Protein AF-A0A816HP78-F1 (afdb_monomer)

InterPro domains:
  IPR002938 FAD-binding domain [PF01494] (13-189)
  IPR036188 FAD/NAD(P)-binding domain superfamily [G3DSA:3.50.50.60] (12-192)
  IPR036188 FAD/NAD(P)-binding domain superfamily [SSF51905] (2-192)
  IPR051704 Flavin-dependent aromatic-ring hydroxylase [PTHR46865] (1-193)

Foldseek 3Di:
DDPPKDFPAWDDDPQWIWTAIPVRDIDTHRFAEFAPAQVTPLCCRFVNDPALWAFPQKKKKKFKAADDPPDDQDWDWDDFPQAKIWIWHDPPPRIIMIMIMHGHPDDCLQVDDLVSVLVVCCVVCVPRDDCSVRVSVRSVVTPGM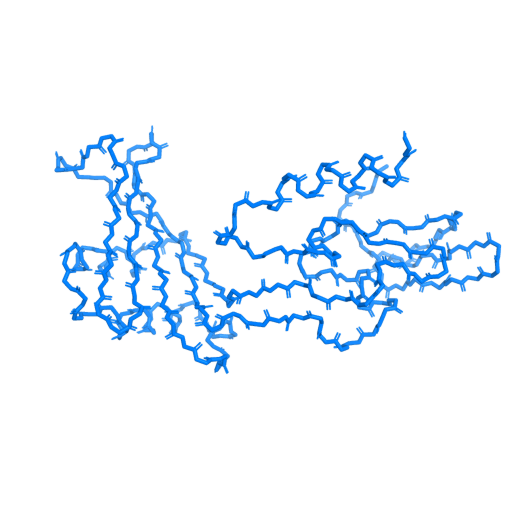DMDGWTWRDDPAQDDRRYGYAFNSHTRPTVVVVCRVVRRVVRVVVVVD

Sequence (193 aa):
YIFGDHPVSINDQKDQVQVTFASGKSHEFDLVIGADGIGSKTRRLIFGDKSPMNYLNVYIAYFTIPSTPSDNNWARWYNATKGRTILIRPDGQGTMRVSLSFRSPQCGYENLTEDKKKEVLQKVFHDAGFETPRILHELMNTNEFYFEAIGQVKMDHWSKGRVALVGDAAYCPAPITGMGTSLALIGAYILTG

Radius of gyration: 20.46 Å; Cα contacts (8 Å, |Δi|>4): 342; chains: 1; bounding box: 41×35×55 Å

pLDDT: mean 93.38, std 4.93, range [68.88, 98.5]

Secondary structure (DSSP, 8-state):
---S--EEEEEE-SS-EEEEETTS-EEEES-EEE---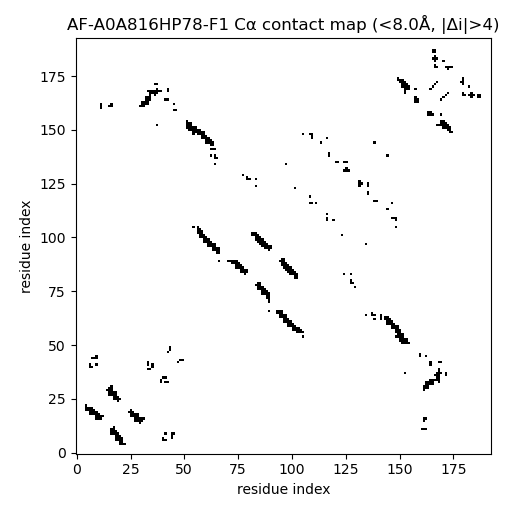TT-HHHHHHH-S---EEEEEEEEEEEEEE--TT--SS-EEEEETTTEEEEEEE-SSSEEEEEEEEE----SGGGS-HHHHHHHHHHHHTT--TTHHHHHHHHHH-S-EEEEEEEEE--S-SEETTEEE-THHHH---GGGS-HHHHHHHHHHHHH-

Organism: Adineta ricciae (NCBI:txid249248)

Mean predicted aligned error: 5.28 Å

Solvent-accessible surface area (backbone atoms only — not comparable to full-atom values): 11146 Å² total; per-residue (Å²): 139,79,82,98,64,48,79,76,42,61,48,80,49,99,82,37,30,43,35,32,30,71,84,70,52,70,49,77,32,75,60,48,77,32,70,63,29,78,80,26,60,58,51,35,63,73,73,41,85,72,75,44,64,47,69,67,44,32,38,39,34,41,35,56,38,80,57,55,93,89,63,58,93,57,70,46,79,44,81,33,80,86,57,28,38,42,36,43,28,59,70,87,75,73,34,27,42,38,37,45,34,36,55,45,77,93,78,59,65,66,75,47,55,69,70,56,43,51,51,50,50,43,70,74,38,74,84,54,52,90,66,38,72,61,53,54,54,37,60,75,73,42,88,56,72,47,66,43,70,41,38,24,36,57,63,99,63,51,58,60,90,54,35,36,41,37,32,35,39,34,55,23,69,28,78,93,67,71,45,54,66,60,49,29,54,52,46,52,49,67,74,71,109

Nearest PDB structures (foldseek):
  8twg-assembly1_B  TM=8.245E-01  e=3.161E-19  Legionella clemsonensis
  5tuk-assembly2_B  TM=8.154E-01  e=5.355E-19  uncultured bacterium
  8twf-assembly1_B  TM=8.290E-01  e=1.367E-18  Legionella massiliensis
  8twf-assembly1_C  TM=8.050E-01  e=9.070E-19  Legionella massiliensis
  8twf-assembly1_D  TM=8.077E-01  e=9.617E-19  Legionella massiliensis

Structure (mmCIF, N/CA/C/O backbone):
data_AF-A0A816HP78-F1
#
_entry.id   AF-A0A816HP78-F1
#
loop_
_atom_site.group_PDB
_atom_site.id
_atom_site.type_symbol
_atom_site.label_atom_id
_atom_site.label_alt_id
_atom_site.label_comp_id
_atom_site.label_asym_id
_atom_site.label_entity_id
_atom_site.label_seq_id
_atom_site.pdbx_PDB_ins_code
_atom_site.Cartn_x
_atom_site.Cartn_y
_atom_site.Cartn_z
_atom_site.occupancy
_atom_site.B_iso_or_equiv
_atom_site.auth_seq_id
_atom_site.auth_comp_id
_atom_site.auth_asym_id
_atom_site.auth_atom_id
_atom_site.pdbx_PDB_model_num
ATOM 1 N N . TYR A 1 1 ? 1.394 13.656 22.844 1.00 68.88 1 TYR A N 1
ATOM 2 C CA . TYR A 1 1 ? 1.727 12.802 21.686 1.00 68.88 1 TYR A CA 1
ATOM 3 C C . TYR A 1 1 ? 2.763 11.776 22.133 1.00 68.88 1 TYR A C 1
ATOM 5 O O . TYR A 1 1 ? 3.662 12.157 22.872 1.00 68.88 1 TYR A O 1
ATOM 13 N N . ILE A 1 2 ? 2.632 10.505 21.738 1.00 83.06 2 ILE A N 1
ATOM 14 C CA . ILE A 1 2 ? 3.566 9.418 22.085 1.00 83.06 2 ILE A CA 1
ATOM 15 C C . ILE A 1 2 ? 4.123 8.844 20.775 1.00 83.06 2 ILE A C 1
ATOM 17 O O . ILE A 1 2 ? 3.355 8.379 19.940 1.00 83.06 2 ILE A O 1
ATOM 21 N N . PHE A 1 3 ? 5.443 8.900 20.579 1.00 91.38 3 PHE A N 1
ATOM 22 C CA . PHE A 1 3 ? 6.132 8.237 19.462 1.00 91.38 3 PHE A CA 1
ATOM 23 C C . PHE A 1 3 ? 6.722 6.900 19.924 1.00 91.38 3 PHE A C 1
ATOM 25 O O . PHE A 1 3 ? 7.067 6.750 21.094 1.00 91.38 3 PHE A O 1
ATOM 32 N N . GLY A 1 4 ? 6.879 5.949 18.997 1.00 91.38 4 GLY A N 1
ATOM 33 C CA . GLY A 1 4 ? 7.524 4.657 19.271 1.00 91.38 4 GLY A CA 1
ATOM 34 C C . GLY A 1 4 ? 6.662 3.650 20.039 1.00 91.38 4 GLY A C 1
ATOM 35 O O . GLY A 1 4 ? 7.174 2.622 20.468 1.00 91.38 4 GLY A O 1
ATOM 36 N N . ASP A 1 5 ? 5.366 3.920 20.193 1.00 93.19 5 ASP A N 1
ATOM 37 C CA . ASP A 1 5 ? 4.412 3.044 20.873 1.00 93.19 5 ASP A CA 1
ATOM 38 C C . ASP A 1 5 ? 3.166 2.830 20.002 1.00 93.19 5 ASP A C 1
ATOM 40 O O . ASP A 1 5 ? 2.927 3.575 19.049 1.00 93.19 5 ASP A O 1
ATOM 44 N N . HIS A 1 6 ? 2.382 1.795 20.295 1.00 93.12 6 HIS A N 1
ATOM 45 C CA . HIS A 1 6 ? 1.143 1.514 19.574 1.00 93.12 6 HIS A CA 1
ATOM 46 C C . HIS A 1 6 ? 0.135 0.729 20.426 1.00 93.12 6 HIS A C 1
ATOM 48 O O . HIS A 1 6 ? 0.548 -0.051 21.286 1.00 93.12 6 HIS A O 1
ATOM 54 N N . PRO A 1 7 ? -1.179 0.881 20.171 1.00 94.69 7 PRO A N 1
ATOM 55 C CA . PRO A 1 7 ? -2.206 0.082 20.832 1.00 94.69 7 PRO A CA 1
ATOM 56 C C . PRO A 1 7 ? -2.043 -1.417 20.554 1.00 94.69 7 PRO A C 1
ATOM 58 O O . PRO A 1 7 ? -1.849 -1.828 19.406 1.00 94.69 7 PRO A O 1
ATOM 61 N N . VAL A 1 8 ? -2.171 -2.226 21.604 1.00 96.75 8 VAL A N 1
ATOM 62 C CA . VAL A 1 8 ? -2.238 -3.699 21.542 1.00 96.75 8 VAL A CA 1
ATOM 63 C C . VAL A 1 8 ? -3.571 -4.243 22.053 1.00 96.75 8 VAL A C 1
ATOM 65 O O . VAL A 1 8 ? -3.918 -5.379 21.751 1.00 96.75 8 VAL A O 1
ATOM 68 N N . SER A 1 9 ? -4.334 -3.432 22.787 1.00 96.44 9 SER A N 1
ATOM 69 C CA . SER A 1 9 ? -5.706 -3.727 23.197 1.00 96.44 9 SER A CA 1
ATOM 70 C C . SER A 1 9 ? -6.517 -2.437 23.242 1.00 96.44 9 SER A C 1
ATOM 72 O O . SER A 1 9 ? -6.001 -1.395 23.650 1.00 96.44 9 SER A O 1
ATOM 74 N N . ILE A 1 10 ? -7.776 -2.513 22.815 1.00 96.50 10 ILE A N 1
ATOM 75 C CA . ILE A 1 10 ? -8.749 -1.426 22.912 1.00 96.50 10 ILE A CA 1
ATOM 76 C C . ILE A 1 10 ? -10.044 -2.040 23.436 1.00 96.50 10 ILE A C 1
ATOM 78 O O . ILE A 1 10 ? -10.675 -2.840 22.747 1.00 96.50 10 ILE A O 1
ATOM 82 N N . ASN A 1 11 ? -10.415 -1.685 24.662 1.00 95.50 11 ASN A N 1
ATOM 83 C CA . ASN A 1 11 ? -11.603 -2.191 25.332 1.00 95.50 11 ASN A CA 1
ATOM 84 C C . ASN A 1 11 ? -12.616 -1.058 25.510 1.00 95.50 11 ASN A C 1
ATOM 86 O O . ASN A 1 11 ? -12.404 -0.145 26.310 1.00 95.50 11 ASN A O 1
ATOM 90 N N . ASP A 1 12 ? -13.694 -1.117 24.736 1.00 92.12 12 ASP A N 1
ATOM 91 C CA . ASP A 1 12 ? -14.792 -0.154 24.787 1.00 92.12 12 ASP A CA 1
ATOM 92 C C . ASP A 1 12 ? -15.721 -0.493 25.963 1.00 92.12 12 ASP A C 1
ATOM 94 O O . ASP A 1 12 ? -16.483 -1.463 25.915 1.00 92.12 12 ASP A O 1
ATOM 98 N N . GLN A 1 13 ? -15.609 0.272 27.049 1.00 86.38 13 GLN A N 1
ATOM 99 C CA . GLN A 1 13 ? -16.490 0.182 28.210 1.00 86.38 13 GLN A CA 1
ATOM 100 C C . GLN A 1 13 ? -17.599 1.242 28.107 1.00 86.38 13 GLN A C 1
ATOM 102 O O . GLN A 1 13 ? -17.535 2.159 27.294 1.00 86.38 13 GLN A O 1
ATOM 107 N N . LYS A 1 14 ? -18.646 1.141 28.941 1.00 78.44 14 LYS A N 1
ATOM 108 C CA . LYS A 1 14 ? -19.841 2.008 28.836 1.00 78.44 14 LYS A CA 1
ATOM 109 C C . LYS A 1 14 ? -19.511 3.505 28.741 1.00 78.44 14 LYS A C 1
ATOM 111 O O . LYS A 1 14 ? -20.035 4.195 27.862 1.00 78.44 14 LYS A O 1
ATOM 116 N N . ASP A 1 15 ? -18.627 3.987 29.606 1.00 90.44 15 ASP A N 1
ATOM 117 C CA . ASP A 1 15 ? -18.368 5.423 29.732 1.00 90.44 15 ASP A CA 1
ATOM 118 C C . ASP A 1 15 ? -17.049 5.858 29.085 1.00 90.44 15 ASP A C 1
ATOM 120 O O . ASP A 1 15 ? -16.919 7.022 28.717 1.00 90.44 15 ASP A O 1
ATOM 124 N N . GLN A 1 16 ? -16.107 4.932 28.881 1.00 94.62 16 GLN A N 1
ATOM 125 C CA . GLN A 1 16 ? -14.761 5.213 28.379 1.00 94.62 16 GLN A CA 1
ATOM 126 C C . GLN A 1 16 ? -14.172 4.030 27.606 1.00 94.62 16 GLN A C 1
ATOM 128 O O . GLN A 1 16 ? -14.577 2.880 27.768 1.00 94.62 16 GLN A O 1
ATOM 133 N N . VAL A 1 17 ? -13.151 4.316 26.805 1.00 96.75 17 VAL A N 1
ATOM 134 C CA . VAL A 1 17 ? -12.335 3.338 26.091 1.00 96.75 17 VAL A CA 1
ATOM 135 C C . VAL A 1 17 ? -10.988 3.204 26.786 1.00 96.75 17 VAL A C 1
ATOM 137 O O . VAL A 1 17 ? -10.202 4.151 26.833 1.00 96.75 17 VAL A O 1
ATOM 140 N N . GLN A 1 18 ? -10.692 2.007 27.281 1.00 96.62 18 GLN A N 1
ATOM 141 C CA . GLN A 1 18 ? -9.383 1.685 27.835 1.00 96.62 18 GLN A CA 1
ATOM 142 C C . GLN A 1 18 ? -8.464 1.177 26.721 1.00 96.62 18 GLN A C 1
ATOM 144 O O . GLN A 1 18 ? -8.768 0.188 26.051 1.00 96.62 18 GLN A O 1
ATOM 149 N N . VAL A 1 19 ? -7.321 1.834 26.533 1.00 96.81 19 VAL A N 1
ATOM 150 C CA . VAL A 1 19 ? -6.307 1.455 25.543 1.00 96.81 19 VAL A CA 1
ATOM 151 C C . VAL A 1 19 ? -5.046 1.007 26.260 1.00 96.81 19 VAL A C 1
ATOM 153 O O . VAL A 1 19 ? -4.438 1.786 26.995 1.00 96.81 19 VAL A O 1
ATOM 156 N N . THR A 1 20 ? -4.624 -0.229 26.002 1.00 96.94 20 THR A N 1
ATOM 157 C CA . THR A 1 20 ? -3.322 -0.743 26.440 1.00 96.94 20 THR A CA 1
ATOM 158 C C . THR A 1 20 ? -2.343 -0.675 25.281 1.00 96.94 20 THR A C 1
ATOM 160 O O . THR A 1 20 ? -2.642 -1.101 24.162 1.00 96.94 20 THR A O 1
ATOM 163 N N . PHE A 1 21 ? -1.162 -0.143 25.559 1.00 96.31 21 PHE A N 1
ATOM 164 C CA . PHE A 1 21 ? -0.092 0.068 24.597 1.00 96.31 21 PHE A CA 1
ATOM 165 C C . PHE A 1 21 ? 0.976 -1.023 24.700 1.00 96.31 21 PHE A C 1
ATOM 167 O O . PHE A 1 21 ? 1.091 -1.704 25.720 1.00 96.31 21 PHE A O 1
ATOM 174 N N . ALA A 1 22 ? 1.780 -1.185 23.650 1.00 96.25 22 ALA A N 1
ATOM 175 C CA . ALA A 1 22 ? 2.855 -2.176 23.600 1.00 96.25 22 ALA A CA 1
ATOM 176 C C . ALA A 1 22 ? 3.904 -1.974 24.708 1.00 96.25 22 ALA A C 1
ATOM 178 O O . ALA A 1 22 ? 4.512 -2.941 25.160 1.00 96.25 22 ALA A O 1
ATOM 179 N N . SER A 1 23 ? 4.078 -0.741 25.192 1.00 94.88 23 SER A N 1
ATOM 180 C CA . SER A 1 23 ? 4.911 -0.438 26.364 1.00 94.88 23 SER A CA 1
ATOM 181 C C . SER A 1 23 ? 4.369 -0.977 27.699 1.00 94.88 23 SER A C 1
ATOM 18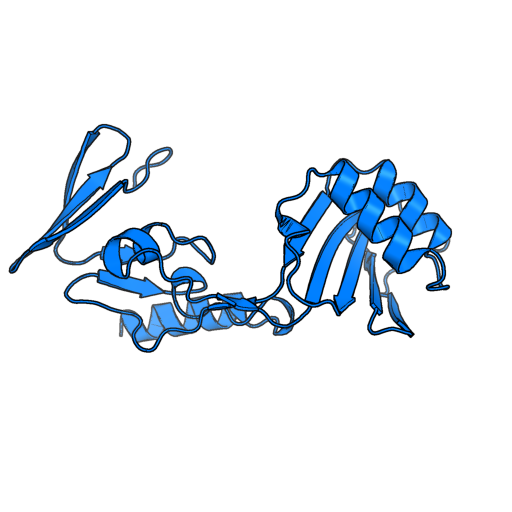3 O O . SER A 1 23 ? 5.051 -0.872 28.717 1.00 94.88 23 SER A O 1
ATOM 185 N N . GLY A 1 24 ? 3.144 -1.511 27.726 1.00 95.19 24 GLY A N 1
ATOM 186 C CA . GLY A 1 24 ? 2.429 -1.944 28.931 1.00 95.19 24 GLY A CA 1
ATOM 187 C C . GLY A 1 24 ? 1.629 -0.831 29.617 1.00 95.19 24 GLY A C 1
ATOM 188 O O . GLY A 1 24 ? 0.833 -1.109 30.514 1.00 95.19 24 GLY A O 1
ATOM 189 N N . LYS A 1 25 ? 1.788 0.429 29.191 1.00 94.75 25 LYS A N 1
ATOM 190 C CA . LYS A 1 25 ? 0.981 1.549 29.695 1.00 94.75 25 LYS A CA 1
ATOM 191 C C . LYS A 1 25 ? -0.476 1.387 29.276 1.00 94.75 25 LYS A C 1
ATOM 193 O O . LYS A 1 25 ? -0.760 0.924 28.173 1.00 94.75 25 LYS A O 1
ATOM 198 N N . SER A 1 26 ? -1.389 1.813 30.143 1.00 95.00 26 SER A N 1
ATOM 199 C CA . SER A 1 26 ? -2.815 1.890 29.832 1.00 95.00 26 SER A CA 1
ATOM 200 C C . SER A 1 26 ? -3.340 3.293 30.094 1.00 95.00 26 SER A C 1
ATOM 202 O O . SER A 1 26 ? -2.949 3.935 31.068 1.00 95.00 26 SER A O 1
ATOM 204 N N . HIS A 1 27 ? -4.206 3.760 29.203 1.00 94.50 27 HIS A N 1
ATOM 205 C CA . HIS A 1 27 ? -4.841 5.069 29.276 1.00 94.50 27 HIS A CA 1
ATOM 206 C C . HIS A 1 27 ? -6.328 4.941 28.952 1.00 94.50 27 HIS A C 1
ATOM 208 O O . HIS A 1 27 ? -6.724 4.070 28.177 1.00 94.50 27 HIS A O 1
ATOM 214 N N . GLU A 1 28 ? -7.132 5.816 29.541 1.00 95.81 28 GLU A N 1
ATOM 215 C CA . GLU A 1 28 ? -8.570 5.903 29.304 1.00 95.81 28 GLU A CA 1
ATOM 216 C C . GLU A 1 28 ? -8.872 7.131 28.447 1.00 95.81 28 GLU A C 1
ATOM 218 O O . GLU A 1 28 ? -8.283 8.198 28.637 1.00 95.81 28 GLU A O 1
ATOM 223 N N . PHE A 1 29 ? -9.769 6.960 27.482 1.00 95.94 29 PHE A N 1
ATOM 224 C CA . PHE A 1 29 ? -10.189 8.000 26.549 1.00 95.94 29 PHE A CA 1
ATOM 225 C C . PHE A 1 29 ? -11.706 7.978 26.394 1.00 95.94 29 PHE A C 1
ATOM 227 O O . PHE A 1 29 ? -12.312 6.911 26.404 1.00 95.94 29 PHE A O 1
ATOM 234 N N . ASP A 1 30 ? -12.329 9.130 26.165 1.00 95.88 30 ASP A N 1
ATOM 235 C CA . ASP A 1 30 ? -13.769 9.177 25.876 1.00 95.88 30 ASP A CA 1
ATOM 236 C C . ASP A 1 30 ? -14.103 8.588 24.495 1.00 95.88 30 ASP A C 1
ATOM 238 O O . ASP A 1 30 ? -15.170 7.995 24.309 1.00 95.88 30 ASP A O 1
ATOM 242 N N . LEU A 1 31 ? -13.181 8.752 23.536 1.00 95.62 31 LEU A N 1
ATOM 243 C CA . LEU A 1 31 ? -13.252 8.272 22.156 1.00 95.62 31 LEU A CA 1
ATOM 244 C C . LEU A 1 31 ? -11.863 7.867 21.648 1.00 95.62 31 LEU A C 1
ATOM 246 O O . LEU A 1 31 ? -10.851 8.459 22.027 1.00 95.62 31 LEU A O 1
ATOM 250 N N . VAL A 1 32 ? -11.822 6.912 20.716 1.00 96.81 32 VAL A N 1
ATOM 251 C CA . VAL A 1 32 ? -10.598 6.519 19.999 1.00 96.81 32 VAL A CA 1
ATOM 252 C C . VAL A 1 32 ? -10.832 6.607 18.494 1.00 96.81 32 VAL A C 1
ATOM 254 O O . VAL A 1 32 ? -11.770 6.012 17.970 1.00 96.81 32 VAL A O 1
ATOM 257 N N . ILE A 1 33 ? -9.954 7.322 17.785 1.00 97.06 33 ILE A N 1
ATOM 258 C CA . ILE A 1 33 ? -10.000 7.446 16.323 1.00 97.06 33 ILE A CA 1
ATOM 259 C C . ILE A 1 33 ? -8.801 6.721 15.706 1.00 97.06 33 ILE A C 1
ATOM 261 O O . ILE A 1 33 ? -7.650 7.104 15.913 1.00 97.06 33 ILE A O 1
ATOM 265 N N . GLY A 1 34 ? -9.062 5.665 14.937 1.00 96.12 34 GLY A N 1
ATOM 266 C CA . GLY A 1 34 ? -8.052 4.941 14.171 1.00 96.12 34 GLY A CA 1
ATOM 267 C C . GLY A 1 34 ? -7.773 5.613 12.829 1.00 96.12 34 GLY A C 1
ATOM 268 O O . GLY A 1 34 ? -8.603 5.557 11.925 1.00 96.12 34 GLY A O 1
ATOM 269 N N . ALA A 1 35 ? -6.587 6.207 12.693 1.00 95.88 35 ALA A N 1
ATOM 270 C CA . ALA A 1 35 ? -6.072 6.805 11.455 1.00 95.88 35 ALA A CA 1
ATOM 271 C C . ALA A 1 35 ? -4.767 6.119 10.991 1.00 95.88 35 ALA A C 1
ATOM 273 O O . ALA A 1 35 ? -3.871 6.743 10.432 1.00 95.88 35 ALA A O 1
ATOM 274 N N . ASP A 1 36 ? -4.635 4.821 11.267 1.00 93.81 36 ASP A N 1
ATOM 275 C CA . ASP A 1 36 ? -3.415 4.011 11.141 1.00 93.81 36 ASP A CA 1
ATOM 276 C C . ASP A 1 36 ? -3.289 3.272 9.790 1.00 93.81 36 ASP A C 1
ATOM 278 O O . ASP A 1 36 ? -2.561 2.285 9.663 1.00 93.81 36 ASP A O 1
ATOM 282 N N . GLY A 1 37 ? -3.975 3.778 8.762 1.00 91.19 37 GLY A N 1
ATOM 283 C CA . GLY A 1 37 ? -3.802 3.379 7.364 1.00 91.19 37 GLY A CA 1
ATOM 284 C C . GLY A 1 37 ? -4.392 2.016 6.983 1.00 91.19 37 GLY A C 1
ATOM 285 O O . GLY A 1 37 ? -5.100 1.363 7.749 1.00 91.19 37 GLY A O 1
ATOM 286 N N . ILE A 1 38 ? -4.092 1.561 5.762 1.00 89.12 38 ILE A N 1
ATOM 287 C CA . ILE A 1 38 ? -4.695 0.348 5.183 1.00 89.12 38 ILE A CA 1
ATOM 288 C C . ILE A 1 38 ? -4.430 -0.915 6.021 1.00 89.12 38 ILE A C 1
ATOM 290 O O . ILE A 1 38 ? -5.292 -1.788 6.110 1.00 89.12 38 ILE A O 1
ATOM 294 N N . GLY A 1 39 ? -3.285 -0.983 6.709 1.00 87.19 39 GLY A N 1
ATOM 295 C CA . GLY A 1 39 ? -2.890 -2.067 7.618 1.00 87.19 39 GLY A CA 1
ATOM 296 C C . GLY A 1 39 ? -3.423 -1.948 9.053 1.00 87.19 39 GLY A C 1
ATOM 297 O O . GLY A 1 39 ? -2.883 -2.612 9.943 1.00 87.19 39 GLY A O 1
ATOM 298 N N . SER A 1 40 ? -4.438 -1.101 9.274 1.00 92.94 40 SER A N 1
ATOM 299 C CA . SER A 1 40 ? -4.953 -0.688 10.586 1.00 92.94 40 SER A CA 1
ATOM 300 C C . SER A 1 40 ? -4.980 -1.807 11.636 1.00 92.94 40 SER A C 1
ATOM 302 O O . SER A 1 40 ? -5.662 -2.830 11.495 1.00 92.94 40 SER A O 1
ATOM 304 N N . LYS A 1 41 ? -4.225 -1.597 12.720 1.00 93.31 41 LYS A N 1
ATOM 305 C CA . LYS A 1 41 ? -4.274 -2.414 13.938 1.00 93.31 41 LYS A CA 1
ATOM 306 C C . LYS A 1 41 ? -5.541 -2.096 14.723 1.00 93.31 41 LYS A C 1
ATOM 308 O O . LYS A 1 41 ? -6.196 -3.032 15.169 1.00 93.31 41 LYS A O 1
ATOM 313 N N . THR A 1 42 ? -5.931 -0.823 14.809 1.00 94.88 42 THR A N 1
ATOM 314 C CA . THR A 1 42 ? -7.165 -0.401 15.490 1.00 94.88 42 THR A CA 1
ATOM 315 C C . THR A 1 42 ? -8.383 -1.113 14.915 1.00 94.88 42 THR A C 1
ATOM 317 O O . THR A 1 42 ? -9.189 -1.670 15.657 1.00 94.88 42 THR A O 1
ATOM 320 N N . ARG A 1 43 ? -8.483 -1.191 13.584 1.00 94.56 43 ARG A N 1
ATOM 321 C CA . ARG A 1 43 ? -9.563 -1.917 12.917 1.00 94.56 43 ARG A CA 1
ATOM 322 C C . ARG A 1 43 ? -9.606 -3.388 13.324 1.00 94.56 43 ARG A C 1
ATOM 324 O O . ARG A 1 43 ? -10.680 -3.878 13.652 1.00 94.56 43 ARG A O 1
ATOM 331 N N . ARG A 1 44 ? -8.461 -4.079 13.339 1.00 93.50 44 ARG A N 1
ATOM 332 C CA . ARG A 1 44 ? -8.395 -5.491 13.761 1.00 93.50 44 ARG A CA 1
ATOM 333 C C . ARG A 1 44 ? -8.814 -5.678 15.217 1.00 93.50 44 ARG A C 1
ATOM 335 O O . ARG A 1 44 ? -9.597 -6.574 15.503 1.00 93.50 44 ARG A O 1
ATOM 342 N N . LEU A 1 45 ? -8.359 -4.805 16.116 1.00 94.69 45 LEU A N 1
ATOM 343 C CA . LEU A 1 45 ? -8.695 -4.878 17.543 1.00 94.69 45 LEU A CA 1
ATOM 344 C C . LEU A 1 45 ? -10.203 -4.720 17.809 1.00 94.69 45 LEU A C 1
ATOM 346 O O . LEU A 1 45 ? -10.722 -5.327 18.738 1.00 94.69 45 LEU A O 1
ATOM 350 N N . 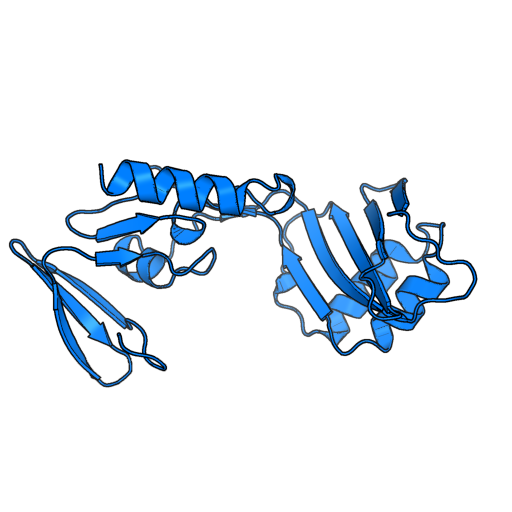ILE A 1 46 ? -10.916 -3.943 16.987 1.00 94.50 46 ILE A N 1
ATOM 351 C CA . ILE A 1 46 ? -12.333 -3.608 17.217 1.00 94.50 46 ILE A CA 1
ATOM 352 C C . ILE A 1 46 ? -13.312 -4.465 16.407 1.00 94.50 46 ILE A C 1
ATOM 354 O O . ILE A 1 46 ? -14.376 -4.862 16.908 1.00 94.50 46 ILE A O 1
ATOM 358 N N . PHE A 1 47 ? -12.971 -4.737 15.149 1.00 91.56 47 PHE A N 1
ATOM 359 C CA . PHE A 1 47 ? -13.827 -5.440 14.191 1.00 91.56 47 PHE A CA 1
ATOM 360 C C . PHE A 1 47 ? -13.407 -6.904 13.975 1.00 91.56 47 PHE A C 1
ATOM 362 O O . PHE A 1 47 ? -14.130 -7.651 13.318 1.00 91.56 47 PHE A O 1
ATOM 369 N N . GLY A 1 48 ? -12.287 -7.332 14.567 1.00 88.88 48 GLY A N 1
ATOM 370 C CA . GLY A 1 48 ? -11.731 -8.676 14.433 1.00 88.88 48 GLY A CA 1
ATOM 371 C C . GLY A 1 48 ? -10.884 -8.866 13.172 1.00 88.88 48 GLY A C 1
ATOM 372 O O . GLY A 1 48 ? -10.621 -7.933 12.412 1.00 88.88 48 GLY A O 1
ATOM 373 N N . ASP A 1 49 ? -10.465 -10.110 12.938 1.00 79.50 49 ASP A N 1
ATOM 374 C CA . ASP A 1 49 ? -9.492 -10.463 11.893 1.00 79.50 49 ASP A CA 1
ATOM 375 C C . ASP A 1 49 ? -10.090 -10.670 10.496 1.00 79.50 49 ASP A C 1
ATOM 377 O O . ASP A 1 49 ? -9.365 -10.971 9.543 1.00 79.50 49 ASP A O 1
ATOM 381 N N . LYS A 1 50 ? -11.409 -10.501 10.327 1.00 79.81 50 LYS A N 1
ATOM 382 C CA . LYS A 1 50 ? -12.012 -10.579 8.994 1.00 79.81 50 LYS A CA 1
ATOM 383 C C . LYS A 1 50 ? -11.470 -9.428 8.150 1.00 79.81 50 LYS A C 1
ATOM 385 O O . LYS A 1 50 ? -11.772 -8.264 8.403 1.00 79.81 50 LYS A O 1
ATOM 390 N N . SER A 1 51 ? -10.679 -9.766 7.134 1.00 77.56 51 SER A N 1
ATOM 391 C CA . SER A 1 51 ? -10.101 -8.767 6.243 1.00 77.56 51 SER A CA 1
ATOM 392 C C . SER A 1 51 ? -11.216 -8.007 5.511 1.00 77.56 51 SER A C 1
ATOM 394 O O . SER A 1 51 ? -11.994 -8.635 4.790 1.00 77.56 51 SER A O 1
ATOM 396 N N . PRO A 1 52 ? -11.295 -6.671 5.642 1.00 84.19 52 PRO A N 1
ATOM 397 C CA . PRO A 1 52 ? -12.201 -5.845 4.842 1.00 84.19 52 PRO A CA 1
ATOM 398 C C . PRO A 1 52 ? -11.630 -5.572 3.444 1.00 84.19 52 PRO A C 1
ATOM 400 O O . PRO A 1 52 ? -12.162 -4.749 2.699 1.00 84.19 52 PRO A O 1
ATOM 403 N N . MET A 1 53 ? -10.488 -6.185 3.116 1.00 87.06 53 MET A N 1
ATOM 404 C CA . MET A 1 53 ? -9.761 -5.910 1.893 1.00 87.06 53 MET A CA 1
ATOM 405 C C . MET A 1 53 ? -10.463 -6.572 0.712 1.00 87.06 53 MET A C 1
ATOM 407 O O . MET A 1 53 ? -10.482 -7.792 0.568 1.00 87.06 53 MET A O 1
ATOM 411 N N . ASN A 1 54 ? -11.010 -5.741 -0.161 1.00 90.69 54 ASN A N 1
ATOM 412 C CA . ASN A 1 54 ? -11.542 -6.135 -1.447 1.00 90.69 54 ASN A CA 1
ATOM 413 C C . ASN A 1 54 ? -10.445 -5.986 -2.505 1.00 90.69 54 ASN A C 1
ATOM 415 O O . ASN A 1 54 ? -10.209 -4.888 -3.018 1.00 90.69 54 ASN A O 1
ATOM 419 N N . TYR A 1 55 ? -9.765 -7.088 -2.811 1.00 90.44 55 TYR A N 1
ATOM 420 C CA . TYR A 1 55 ? -8.722 -7.137 -3.832 1.00 90.44 55 TYR A CA 1
ATOM 421 C C . TYR A 1 55 ? -9.272 -6.819 -5.233 1.00 90.44 55 TYR A C 1
ATOM 423 O O . TYR A 1 55 ? -10.337 -7.298 -5.621 1.00 90.44 55 TYR A O 1
ATOM 431 N N . LEU A 1 56 ? -8.537 -6.016 -6.010 1.00 92.81 56 LEU A N 1
ATOM 432 C CA . LEU A 1 56 ? -8.974 -5.515 -7.321 1.00 92.81 56 LEU A CA 1
ATOM 433 C C . LEU A 1 56 ? -8.376 -6.272 -8.519 1.00 92.81 56 LEU A C 1
ATOM 435 O O . LEU A 1 56 ? -8.475 -5.800 -9.651 1.00 92.81 56 LEU A O 1
ATOM 439 N N . ASN A 1 57 ? -7.785 -7.453 -8.314 1.00 94.38 57 ASN A N 1
ATOM 440 C CA . ASN A 1 57 ? -7.135 -8.235 -9.378 1.00 94.38 57 ASN A CA 1
ATOM 441 C C . ASN A 1 57 ? -5.966 -7.515 -10.057 1.00 94.38 57 ASN A C 1
ATOM 443 O O . ASN A 1 57 ? -5.747 -7.694 -11.257 1.00 94.38 57 ASN A O 1
ATOM 447 N N . VAL A 1 58 ? -5.240 -6.687 -9.302 1.00 95.31 58 VAL A N 1
ATOM 448 C CA . VAL A 1 58 ? -4.072 -5.938 -9.772 1.00 95.31 58 VAL A CA 1
ATOM 449 C C . VAL A 1 58 ? -2.961 -6.029 -8.733 1.00 95.31 58 VAL A C 1
ATOM 451 O O . VAL A 1 58 ? -3.191 -5.821 -7.545 1.00 95.31 58 VAL A O 1
ATOM 454 N N . TYR A 1 59 ? -1.748 -6.311 -9.189 1.00 96.31 59 TYR A N 1
ATOM 455 C CA . TYR A 1 59 ? -0.526 -6.050 -8.437 1.00 96.31 59 TYR A CA 1
ATOM 456 C C . TYR A 1 59 ? 0.149 -4.802 -8.990 1.00 96.31 59 TYR A C 1
ATOM 458 O O . TYR A 1 59 ? 0.056 -4.529 -10.191 1.00 96.31 59 TYR A O 1
ATOM 466 N N . ILE A 1 60 ? 0.838 -4.065 -8.123 1.00 96.38 60 ILE A N 1
ATOM 467 C CA . ILE A 1 60 ? 1.658 -2.924 -8.518 1.00 96.38 60 ILE A CA 1
ATOM 468 C C . ILE A 1 60 ? 3.041 -3.017 -7.888 1.00 96.38 60 ILE A C 1
ATOM 470 O O . ILE A 1 60 ? 3.200 -3.519 -6.776 1.00 96.38 60 ILE A O 1
ATOM 474 N N . ALA A 1 61 ? 4.029 -2.502 -8.604 1.00 97.50 61 ALA A N 1
ATOM 475 C CA . ALA A 1 61 ? 5.366 -2.273 -8.106 1.00 97.50 61 ALA A CA 1
ATOM 476 C C . ALA A 1 61 ? 5.794 -0.836 -8.390 1.00 97.50 61 ALA A C 1
ATOM 478 O O . ALA A 1 61 ? 5.430 -0.277 -9.429 1.00 97.50 61 ALA A O 1
ATOM 479 N N . TYR A 1 62 ? 6.596 -0.274 -7.493 1.00 97.19 62 TYR A N 1
ATOM 480 C CA . TYR A 1 62 ? 7.251 1.017 -7.655 1.00 97.19 62 TYR A CA 1
ATOM 481 C C . TYR A 1 62 ? 8.732 0.880 -7.345 1.00 97.19 62 TYR A C 1
ATOM 483 O O . TYR A 1 62 ? 9.105 0.209 -6.383 1.00 97.19 62 TYR A O 1
ATOM 491 N N . PHE A 1 63 ? 9.563 1.521 -8.157 1.00 97.88 63 PHE A N 1
ATOM 492 C CA . PHE A 1 63 ? 10.998 1.605 -7.919 1.00 97.88 63 PHE A CA 1
ATOM 493 C C . PHE A 1 63 ? 11.622 2.761 -8.692 1.00 97.88 63 PHE A C 1
ATOM 495 O O . PHE A 1 63 ? 11.002 3.350 -9.583 1.00 97.88 63 PHE A O 1
ATOM 502 N N . THR A 1 64 ? 12.857 3.081 -8.332 1.00 97.25 64 THR A N 1
ATOM 503 C CA . THR A 1 64 ? 13.645 4.151 -8.943 1.00 97.25 64 THR A CA 1
ATOM 504 C C . THR A 1 64 ? 14.714 3.545 -9.853 1.00 97.25 64 THR A C 1
ATOM 506 O O . THR A 1 64 ? 15.346 2.552 -9.486 1.00 97.25 64 THR A O 1
ATOM 509 N N . ILE A 1 65 ? 14.910 4.139 -11.034 1.00 96.94 65 ILE A N 1
ATOM 510 C CA . ILE A 1 65 ? 15.973 3.787 -11.986 1.00 96.94 65 ILE A CA 1
ATOM 511 C C . ILE A 1 65 ? 16.802 5.034 -12.344 1.00 96.94 65 ILE A C 1
ATOM 513 O O . ILE A 1 65 ? 16.260 6.145 -12.311 1.00 96.94 65 ILE A O 1
ATOM 517 N N . PRO A 1 66 ? 18.085 4.902 -12.722 1.00 95.88 66 PRO A N 1
ATOM 518 C CA . PRO A 1 66 ? 18.886 6.035 -13.185 1.00 95.88 66 PRO A CA 1
ATOM 519 C C . PRO A 1 66 ? 18.278 6.694 -14.426 1.00 95.88 66 PRO A C 1
ATOM 521 O O . PRO A 1 66 ? 17.768 6.001 -15.314 1.00 95.88 66 PRO A O 1
ATOM 524 N N . SER A 1 67 ? 18.348 8.025 -14.514 1.00 95.81 67 SER A N 1
ATOM 525 C CA . SER A 1 67 ? 18.016 8.727 -15.757 1.00 95.81 67 SER A CA 1
ATOM 526 C C . SER A 1 67 ? 19.089 8.504 -16.827 1.00 95.81 67 SER A C 1
ATOM 528 O O . SER A 1 67 ? 20.241 8.177 -16.544 1.00 95.81 67 SER A O 1
ATOM 530 N N . THR A 1 68 ? 18.691 8.662 -18.082 1.00 94.69 68 THR A N 1
ATOM 531 C CA . THR A 1 68 ? 19.543 8.557 -19.267 1.00 94.69 68 THR A CA 1
ATOM 532 C C . THR A 1 68 ? 19.344 9.790 -20.149 1.00 94.69 68 THR A C 1
ATOM 534 O O . THR A 1 68 ? 18.311 10.449 -20.041 1.00 94.69 68 THR A O 1
ATOM 537 N N . PRO A 1 69 ? 20.270 10.095 -21.076 1.00 94.12 69 PRO A N 1
ATOM 538 C CA . PRO A 1 69 ? 20.120 11.236 -21.983 1.00 94.12 69 PRO A CA 1
ATOM 539 C C . PRO A 1 69 ? 18.874 11.201 -22.884 1.00 94.12 69 PRO A C 1
ATOM 541 O O . PRO A 1 69 ? 18.505 12.229 -23.442 1.00 94.12 69 PRO A O 1
ATOM 544 N N . SER A 1 70 ? 18.237 10.037 -23.062 1.00 90.62 70 SER A N 1
ATOM 545 C CA . SER A 1 70 ? 16.981 9.904 -23.813 1.00 90.62 70 SER A CA 1
ATOM 546 C C . SER A 1 70 ? 15.734 10.192 -22.972 1.00 90.62 70 SER A C 1
ATOM 548 O O . SER A 1 70 ? 14.639 10.298 -23.529 1.00 90.62 70 SER A O 1
ATOM 550 N N . ASP A 1 71 ? 15.869 10.318 -21.651 1.00 95.38 71 ASP A N 1
ATOM 551 C CA . ASP A 1 71 ? 14.765 10.699 -20.783 1.00 95.38 71 ASP A CA 1
ATOM 552 C C . ASP A 1 71 ? 14.504 12.203 -20.874 1.00 95.38 71 ASP A C 1
ATOM 554 O O . ASP A 1 71 ? 15.414 13.026 -20.958 1.00 95.38 71 ASP A O 1
ATOM 558 N N . ASN A 1 72 ? 13.227 12.566 -20.852 1.00 92.12 72 ASN A N 1
ATOM 559 C CA . ASN A 1 72 ? 12.780 13.950 -20.884 1.00 92.12 72 ASN A CA 1
ATOM 560 C C . ASN A 1 72 ? 11.829 14.226 -19.710 1.00 92.12 72 ASN A C 1
ATOM 562 O O . ASN A 1 72 ? 11.555 13.360 -18.877 1.00 92.12 72 ASN A O 1
ATOM 566 N N . ASN A 1 73 ? 11.303 15.448 -19.654 1.00 92.56 73 ASN A N 1
ATOM 567 C CA . ASN A 1 73 ? 10.450 15.889 -18.553 1.00 92.56 73 ASN A CA 1
ATOM 568 C C . ASN A 1 73 ? 9.006 15.347 -18.615 1.00 92.56 73 ASN A C 1
ATOM 570 O O . ASN A 1 73 ? 8.166 15.768 -17.820 1.00 92.56 73 ASN A O 1
ATOM 574 N N . TRP A 1 74 ? 8.696 14.427 -19.533 1.00 95.06 74 TRP A N 1
ATOM 575 C CA . TRP A 1 74 ? 7.363 13.853 -19.678 1.00 95.06 74 TRP A CA 1
ATOM 576 C C . TRP A 1 74 ? 7.240 12.501 -18.982 1.00 95.06 74 TRP A C 1
ATOM 578 O O . TRP A 1 74 ? 8.113 11.635 -19.055 1.00 95.06 74 TRP A O 1
ATOM 588 N N . ALA A 1 75 ? 6.088 12.290 -18.349 1.00 95.81 75 ALA A N 1
ATOM 589 C CA . ALA A 1 75 ? 5.666 10.955 -17.963 1.00 95.81 75 ALA A CA 1
ATOM 590 C C . ALA A 1 75 ? 5.307 10.149 -19.221 1.00 95.81 75 ALA A C 1
ATOM 592 O O . ALA A 1 75 ? 4.550 10.611 -20.075 1.00 95.81 75 ALA A O 1
ATOM 593 N N . ARG A 1 76 ? 5.832 8.928 -19.321 1.00 96.00 76 ARG A N 1
ATOM 594 C CA . ARG A 1 76 ? 5.537 7.977 -20.396 1.00 96.00 76 ARG A CA 1
ATOM 595 C C . ARG A 1 76 ? 4.686 6.853 -19.839 1.00 96.00 76 ARG A C 1
ATOM 597 O O . ARG A 1 76 ? 5.103 6.162 -18.910 1.00 96.00 76 ARG A O 1
ATOM 604 N N . TRP A 1 77 ? 3.511 6.676 -20.428 1.00 96.62 77 TRP A N 1
ATOM 605 C CA . TRP A 1 77 ? 2.582 5.605 -20.097 1.00 96.62 77 TRP A CA 1
ATOM 606 C C . TRP A 1 77 ? 2.514 4.610 -21.248 1.00 96.62 77 TRP A C 1
ATOM 608 O O . TRP A 1 77 ? 2.294 4.995 -22.396 1.00 96.62 77 TRP A O 1
ATOM 618 N N . TYR A 1 78 ? 2.657 3.328 -20.937 1.00 97.44 78 TYR A N 1
ATOM 619 C CA . TYR A 1 78 ? 2.612 2.253 -21.912 1.00 97.44 78 TYR A CA 1
ATOM 620 C C . TYR A 1 78 ? 1.685 1.135 -21.436 1.00 97.44 78 TYR A C 1
ATOM 622 O O . TYR A 1 78 ? 1.878 0.564 -20.363 1.00 97.44 78 TYR A O 1
ATOM 630 N N . ASN A 1 79 ? 0.672 0.820 -22.245 1.00 97.38 79 ASN A N 1
ATOM 631 C CA . ASN A 1 79 ? -0.221 -0.313 -22.018 1.00 97.38 79 ASN A CA 1
ATOM 632 C C . ASN A 1 79 ? 0.229 -1.480 -22.897 1.00 97.38 79 ASN A C 1
ATOM 634 O O . ASN A 1 79 ? 0.221 -1.376 -24.123 1.00 97.38 79 ASN A O 1
ATOM 638 N N . ALA A 1 80 ? 0.590 -2.591 -22.266 1.00 96.31 80 ALA A N 1
ATOM 639 C CA . ALA A 1 80 ? 0.958 -3.823 -22.940 1.00 96.31 80 ALA A CA 1
ATOM 640 C C . ALA A 1 80 ? -0.213 -4.817 -22.936 1.00 96.31 80 ALA A C 1
ATOM 642 O O . ALA A 1 80 ? 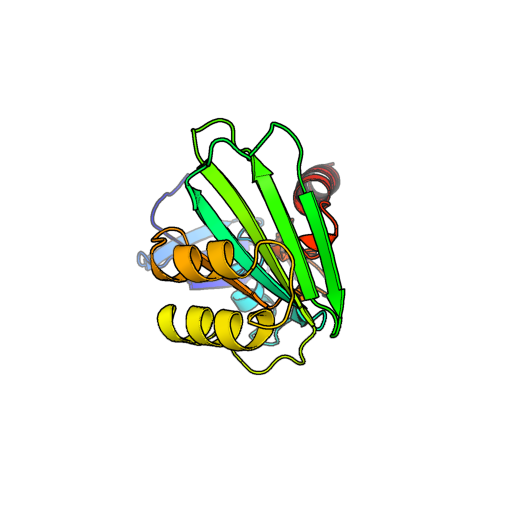-1.173 -4.718 -22.165 1.00 96.31 80 ALA A O 1
ATOM 643 N N . THR A 1 81 ? -0.119 -5.835 -23.789 1.00 95.50 81 THR A N 1
ATOM 644 C CA . THR A 1 81 ? -1.059 -6.967 -23.787 1.00 95.50 81 THR A CA 1
ATOM 645 C C . THR A 1 81 ? -1.047 -7.698 -22.437 1.00 95.50 81 THR A C 1
ATOM 647 O O . THR A 1 81 ? -0.140 -7.509 -21.626 1.00 95.50 81 THR A O 1
ATOM 650 N N . LYS A 1 82 ? -2.031 -8.576 -22.192 1.00 95.88 82 LYS A N 1
ATOM 651 C CA . LYS A 1 82 ? -2.155 -9.373 -20.949 1.00 95.88 82 LYS A CA 1
ATOM 652 C C . LYS A 1 82 ? -2.414 -8.531 -19.682 1.00 95.88 82 LYS A C 1
ATOM 654 O O . LYS A 1 82 ? -2.134 -8.977 -18.577 1.00 95.88 82 LYS A O 1
ATOM 659 N N . GLY A 1 83 ? -2.974 -7.326 -19.837 1.00 96.12 83 GLY A N 1
ATOM 660 C CA . GLY A 1 83 ? -3.379 -6.473 -18.714 1.00 96.12 83 GLY A CA 1
ATOM 661 C C . GLY A 1 83 ? -2.199 -5.930 -17.913 1.00 96.12 83 GLY A C 1
ATOM 662 O O . GLY A 1 83 ? -2.248 -5.964 -16.687 1.00 96.12 83 GLY A O 1
ATOM 663 N N . ARG A 1 84 ? -1.146 -5.485 -18.605 1.00 97.88 84 ARG A N 1
ATOM 664 C CA . ARG A 1 84 ? 0.085 -4.942 -18.023 1.00 97.88 84 ARG A CA 1
ATOM 665 C C . ARG A 1 84 ? 0.238 -3.474 -18.392 1.00 97.88 84 ARG A C 1
ATOM 667 O O . ARG A 1 84 ? -0.034 -3.093 -19.531 1.00 97.88 84 ARG A O 1
ATOM 674 N N . THR A 1 85 ? 0.758 -2.683 -17.471 1.00 97.56 85 THR A N 1
ATOM 675 C CA . THR A 1 85 ? 1.023 -1.267 -17.688 1.00 97.56 85 THR A CA 1
ATOM 676 C C . THR A 1 85 ? 2.377 -0.892 -17.109 1.00 97.56 85 THR A C 1
ATOM 678 O O . THR A 1 85 ? 2.782 -1.385 -16.056 1.00 97.56 85 THR A O 1
ATOM 681 N N . ILE A 1 86 ? 3.069 -0.008 -17.822 1.00 98.19 86 ILE A N 1
ATOM 682 C CA . ILE A 1 86 ? 4.355 0.562 -17.446 1.00 98.19 86 ILE A CA 1
ATOM 683 C C . ILE A 1 86 ? 4.201 2.082 -17.437 1.00 98.19 86 ILE A C 1
ATOM 685 O O . ILE A 1 86 ? 3.788 2.673 -18.434 1.00 98.19 86 ILE A O 1
ATOM 689 N N . LEU A 1 87 ? 4.557 2.716 -16.324 1.00 97.38 87 LEU A N 1
ATOM 690 C CA . LEU A 1 87 ? 4.697 4.164 -16.212 1.00 97.38 87 LEU A CA 1
ATOM 691 C C . LEU A 1 87 ? 6.142 4.488 -15.847 1.00 97.38 87 LEU A C 1
ATOM 693 O O . LEU A 1 87 ? 6.647 3.981 -14.852 1.00 97.38 87 LEU A O 1
ATOM 697 N N . ILE A 1 88 ? 6.779 5.366 -16.615 1.00 97.31 88 ILE A N 1
ATOM 698 C CA . ILE A 1 88 ? 8.070 5.966 -16.269 1.00 97.31 88 ILE A CA 1
ATOM 699 C C . ILE A 1 88 ? 7.872 7.473 -16.191 1.00 97.31 88 ILE A C 1
ATOM 701 O O . ILE A 1 88 ? 7.356 8.068 -17.136 1.00 97.31 88 ILE A O 1
ATOM 705 N N . ARG A 1 89 ? 8.291 8.110 -15.100 1.00 97.19 89 ARG A N 1
ATOM 706 C CA . ARG A 1 89 ? 8.212 9.569 -14.958 1.00 97.19 89 ARG A CA 1
ATOM 707 C C . ARG A 1 89 ? 9.479 10.152 -14.335 1.00 97.19 89 ARG A C 1
ATOM 709 O O . ARG A 1 89 ? 10.067 9.490 -13.479 1.00 97.19 89 ARG A O 1
ATOM 716 N N . PRO A 1 90 ? 9.880 11.376 -14.708 1.00 96.56 90 PRO A N 1
ATOM 717 C CA . PRO A 1 90 ? 10.966 12.068 -14.028 1.00 96.56 90 PRO A CA 1
ATOM 718 C C . PRO A 1 90 ? 10.581 12.379 -12.576 1.00 96.56 90 PRO A C 1
ATOM 720 O O . PRO A 1 90 ? 9.400 12.534 -12.238 1.00 96.56 90 PRO A O 1
ATOM 723 N N . ASP A 1 91 ? 11.584 12.476 -11.709 1.00 93.62 91 ASP A N 1
ATOM 724 C CA . ASP A 1 91 ? 11.426 12.919 -10.318 1.00 93.62 91 ASP A CA 1
ATOM 725 C C . ASP A 1 91 ? 12.211 14.195 -9.981 1.00 93.62 91 ASP A C 1
ATOM 727 O O . ASP A 1 91 ? 12.120 14.678 -8.853 1.00 93.62 91 ASP A O 1
ATOM 731 N N . GLY A 1 92 ? 12.944 14.750 -10.954 1.00 89.75 92 GLY A N 1
ATOM 732 C CA . GLY A 1 92 ? 13.746 15.962 -10.792 1.00 89.75 92 GLY A CA 1
ATOM 733 C C . GLY A 1 92 ? 15.061 15.764 -10.031 1.00 89.75 92 GLY A C 1
ATOM 734 O O . GLY A 1 92 ? 15.713 16.755 -9.721 1.00 89.75 92 GLY A O 1
ATOM 735 N N . GLN A 1 93 ? 15.462 14.523 -9.735 1.00 90.56 93 GLN A N 1
ATOM 736 C CA . GLN A 1 93 ? 16.628 14.197 -8.900 1.00 90.56 93 GLN A CA 1
ATOM 737 C C . GLN A 1 93 ? 17.727 13.440 -9.666 1.00 90.56 93 GLN A C 1
ATOM 739 O O . GLN A 1 93 ? 18.597 12.817 -9.068 1.00 90.56 93 GLN A O 1
ATOM 744 N N . GLY A 1 94 ? 17.706 13.492 -11.003 1.00 90.56 94 GLY A N 1
ATOM 745 C CA . GLY A 1 94 ? 18.620 12.709 -11.845 1.00 90.56 94 GLY A CA 1
ATOM 746 C C . GLY A 1 94 ? 18.212 11.237 -11.977 1.00 90.56 94 GLY A C 1
ATOM 747 O O . GLY A 1 94 ? 18.968 10.428 -12.520 1.00 90.56 94 GLY A O 1
ATOM 748 N N . THR A 1 95 ? 17.004 10.890 -11.536 1.00 95.62 95 THR A N 1
ATOM 749 C CA . THR A 1 95 ? 16.430 9.545 -11.590 1.00 95.62 95 THR A CA 1
ATOM 750 C C . THR A 1 95 ? 15.052 9.552 -12.256 1.00 95.62 95 THR A C 1
ATOM 752 O O . THR A 1 95 ? 14.460 10.596 -12.545 1.00 95.62 95 THR A O 1
ATOM 755 N N . MET A 1 96 ? 14.551 8.357 -12.563 1.00 97.19 96 MET A N 1
ATOM 756 C CA . MET A 1 96 ? 13.207 8.128 -13.080 1.00 97.19 96 MET A CA 1
ATOM 757 C C . MET A 1 96 ? 12.464 7.193 -12.130 1.00 97.19 96 MET A C 1
ATOM 759 O O . MET A 1 96 ? 13.002 6.180 -11.684 1.00 97.19 96 MET A O 1
ATOM 763 N N . ARG A 1 97 ? 11.192 7.486 -11.866 1.00 97.56 97 ARG A N 1
ATOM 764 C CA . ARG A 1 97 ? 10.302 6.602 -11.110 1.00 97.56 97 ARG A CA 1
ATOM 765 C C . ARG A 1 97 ? 9.542 5.701 -12.061 1.00 97.56 97 ARG A C 1
ATOM 767 O O . ARG A 1 97 ? 8.875 6.189 -12.977 1.00 97.56 97 ARG A O 1
ATOM 774 N N . VAL A 1 98 ? 9.616 4.403 -11.805 1.00 98.00 98 VAL A N 1
ATOM 775 C CA . VAL A 1 98 ? 8.910 3.369 -12.550 1.00 98.00 98 VAL A CA 1
ATOM 776 C C . VAL A 1 98 ? 7.741 2.854 -11.725 1.00 98.00 98 VAL A C 1
ATOM 778 O O . VAL A 1 98 ? 7.866 2.620 -10.524 1.00 98.00 98 VAL A O 1
ATOM 781 N N . SER A 1 99 ? 6.606 2.653 -12.385 1.00 97.50 99 SER A N 1
ATOM 782 C CA . SER A 1 99 ? 5.517 1.829 -11.886 1.00 97.50 99 SER A CA 1
ATOM 783 C C . SER A 1 99 ? 5.212 0.720 -12.881 1.00 97.50 99 SER A C 1
ATOM 785 O O . SER A 1 99 ? 5.044 0.978 -14.075 1.00 97.50 99 SER A O 1
ATOM 787 N N . LEU A 1 100 ? 5.141 -0.509 -12.378 1.00 98.06 100 LEU A N 1
ATOM 788 C CA . LEU A 1 100 ? 4.699 -1.679 -13.124 1.00 98.06 100 LEU A CA 1
ATOM 789 C C . LEU A 1 100 ? 3.406 -2.173 -12.499 1.00 98.06 100 LEU A C 1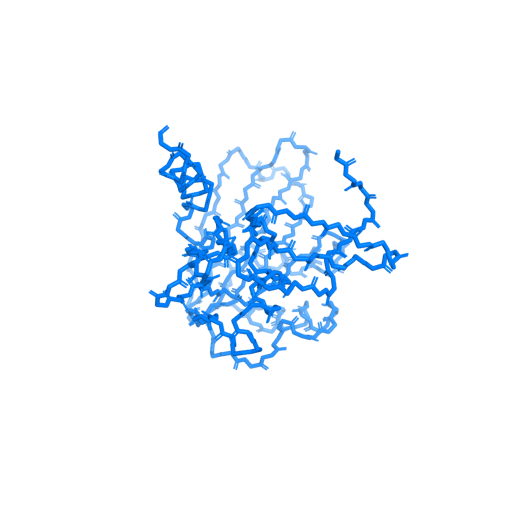
ATOM 791 O O . LEU A 1 100 ? 3.386 -2.463 -11.308 1.00 98.06 100 LEU A O 1
ATOM 795 N N . SER A 1 101 ? 2.344 -2.312 -13.282 1.00 97.19 101 SER A N 1
ATOM 796 C CA . SER A 1 101 ? 1.111 -2.936 -12.808 1.00 97.19 101 SER A CA 1
ATOM 797 C C . SER A 1 101 ? 0.659 -4.036 -13.747 1.00 97.19 101 SER A C 1
ATOM 799 O O . SER A 1 101 ? 0.849 -3.964 -14.961 1.00 97.19 101 SER A O 1
ATOM 801 N N . PHE A 1 102 ? 0.097 -5.098 -13.183 1.00 97.44 102 PHE A N 1
ATOM 802 C CA . PHE A 1 102 ? -0.409 -6.214 -13.967 1.00 97.44 102 PHE A CA 1
ATOM 803 C C . PHE A 1 102 ? -1.617 -6.856 -13.303 1.00 97.44 102 PHE A C 1
ATOM 805 O O . PHE A 1 102 ? -1.743 -6.873 -12.076 1.00 97.44 102 PHE A O 1
ATOM 812 N N . ARG A 1 103 ? -2.512 -7.399 -14.128 1.00 96.50 103 ARG A N 1
ATOM 813 C CA . ARG A 1 103 ? -3.680 -8.129 -13.645 1.00 96.50 103 ARG A CA 1
ATOM 814 C C . ARG A 1 103 ? -3.322 -9.561 -13.270 1.00 96.50 103 ARG A C 1
ATOM 816 O O . ARG A 1 103 ? -2.691 -10.270 -14.046 1.00 96.50 103 ARG A O 1
ATOM 823 N N . SER A 1 104 ? -3.783 -9.995 -12.104 1.00 95.94 104 SER A N 1
ATOM 824 C CA . SER A 1 104 ? -3.676 -11.377 -11.629 1.00 95.94 104 SER A CA 1
ATOM 825 C C . SER A 1 104 ? -4.734 -11.623 -10.554 1.00 95.94 104 SER A C 1
ATOM 827 O O . SER A 1 104 ? -5.068 -10.687 -9.832 1.00 95.94 104 SER A O 1
ATOM 829 N N . PRO A 1 105 ? -5.246 -12.853 -10.389 1.00 93.62 105 PRO A N 1
ATOM 830 C CA . PRO A 1 105 ? -5.881 -13.259 -9.140 1.00 93.62 105 PRO A CA 1
ATOM 831 C C . PRO A 1 105 ? -4.913 -13.108 -7.958 1.00 93.62 105 PRO A C 1
ATOM 833 O O . PRO A 1 105 ? -3.689 -13.181 -8.139 1.00 93.62 105 PRO A O 1
ATOM 836 N N . GLN A 1 106 ? -5.459 -12.935 -6.750 1.00 89.25 106 GLN A N 1
ATOM 837 C CA . GLN A 1 106 ? -4.643 -12.862 -5.541 1.00 89.25 106 GLN A CA 1
ATOM 838 C C . GLN A 1 106 ? -4.051 -14.241 -5.274 1.00 89.25 106 GLN A C 1
ATOM 840 O O . GLN A 1 106 ? -4.776 -15.204 -5.032 1.00 89.25 106 GLN A O 1
ATOM 845 N N . CYS A 1 107 ? -2.731 -14.336 -5.355 1.00 91.25 107 CYS A N 1
ATOM 846 C CA . CYS A 1 107 ? -2.000 -15.600 -5.251 1.00 91.25 107 CYS A CA 1
ATOM 847 C C . CYS A 1 107 ? -0.833 -15.524 -4.259 1.00 91.25 107 CYS A C 1
ATOM 849 O O . CYS A 1 107 ? 0.009 -16.417 -4.221 1.00 91.25 107 CYS A O 1
ATOM 851 N N . GLY A 1 108 ? -0.789 -14.469 -3.438 1.00 92.12 108 GLY A N 1
ATOM 852 C CA . GLY A 1 108 ? 0.182 -14.323 -2.359 1.00 92.12 108 GLY A CA 1
ATOM 853 C C . GLY A 1 108 ? 1.545 -13.781 -2.789 1.00 92.12 108 GLY A C 1
ATOM 854 O O . GLY A 1 108 ? 2.485 -13.857 -2.000 1.00 92.12 108 GLY A O 1
ATOM 855 N N . TYR A 1 109 ? 1.683 -13.213 -3.994 1.00 94.69 109 TYR A N 1
ATOM 856 C CA . TYR A 1 109 ? 2.932 -12.567 -4.428 1.00 94.69 109 TYR A CA 1
ATOM 857 C C . TYR A 1 109 ? 3.395 -11.456 -3.478 1.00 94.69 109 TYR A C 1
ATOM 859 O O . TYR A 1 109 ? 4.591 -11.263 -3.277 1.00 94.69 109 TYR A O 1
ATOM 867 N N . GLU A 1 110 ? 2.458 -10.767 -2.832 1.00 90.94 110 GLU A N 1
ATOM 868 C CA . GLU A 1 110 ? 2.717 -9.756 -1.810 1.00 90.94 110 GLU A CA 1
ATOM 869 C C . GLU A 1 110 ? 3.473 -10.303 -0.584 1.00 90.94 110 GLU A C 1
ATOM 871 O O . GLU A 1 110 ? 4.199 -9.551 0.066 1.00 90.94 110 GLU A O 1
ATOM 876 N N . ASN A 1 111 ? 3.379 -11.610 -0.317 1.00 93.44 111 ASN A N 1
ATOM 877 C CA . ASN A 1 111 ? 4.014 -12.278 0.824 1.00 93.44 111 ASN A CA 1
ATOM 878 C C . ASN A 1 111 ? 5.383 -12.885 0.485 1.00 93.44 111 ASN A C 1
ATOM 880 O O . ASN A 1 111 ? 6.057 -13.418 1.363 1.00 93.44 111 ASN A O 1
ATOM 884 N N . LEU A 1 112 ? 5.798 -12.834 -0.783 1.00 96.25 112 LEU A N 1
ATOM 885 C CA . LEU A 1 112 ? 7.101 -13.334 -1.206 1.00 96.25 112 LEU A CA 1
ATOM 886 C C . LEU A 1 112 ? 8.241 -12.434 -0.704 1.00 96.25 112 LEU A C 1
ATOM 888 O O . LEU A 1 112 ? 8.046 -11.249 -0.406 1.00 96.25 112 LEU A O 1
ATOM 892 N N . THR A 1 113 ? 9.453 -12.994 -0.664 1.00 96.81 113 THR A N 1
ATOM 893 C CA . THR A 1 113 ? 10.672 -12.198 -0.477 1.00 96.81 113 THR A CA 1
ATOM 894 C C . THR A 1 113 ? 10.833 -11.202 -1.623 1.00 96.81 113 THR A C 1
ATOM 896 O O . THR A 1 113 ? 10.277 -11.383 -2.709 1.00 96.81 113 THR A O 1
ATOM 899 N N . GLU A 1 114 ? 11.600 -10.141 -1.388 1.00 96.44 114 GLU A N 1
ATOM 900 C CA . GLU A 1 114 ? 11.858 -9.117 -2.400 1.00 96.44 114 GLU A CA 1
ATOM 901 C C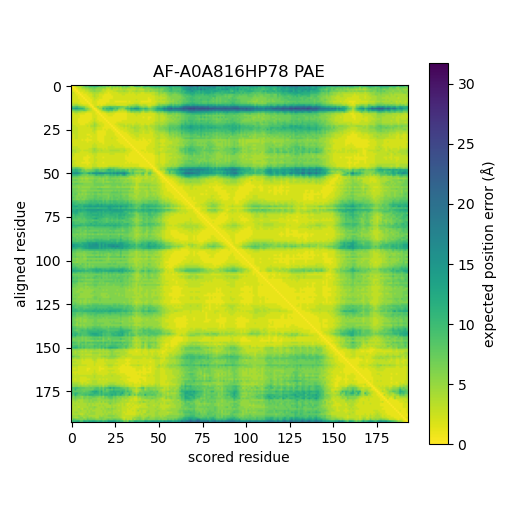 . GLU A 1 114 ? 12.413 -9.708 -3.704 1.00 96.44 114 GLU A C 1
ATOM 903 O O . GLU A 1 114 ? 11.844 -9.468 -4.769 1.00 96.44 114 GLU A O 1
ATOM 908 N N . ASP A 1 115 ? 13.439 -10.557 -3.623 1.00 96.44 115 ASP A N 1
ATOM 909 C CA . ASP A 1 115 ? 14.036 -11.198 -4.802 1.00 96.44 115 ASP A CA 1
ATOM 910 C C . ASP A 1 115 ? 13.003 -11.995 -5.602 1.00 96.44 115 ASP A C 1
ATOM 912 O O . ASP A 1 115 ? 12.938 -11.914 -6.829 1.00 96.44 115 ASP A O 1
ATOM 916 N N . LYS A 1 116 ? 12.114 -12.715 -4.908 1.00 97.69 116 LYS A N 1
ATOM 917 C CA . LYS A 1 116 ? 11.041 -13.476 -5.552 1.00 97.69 116 LYS A CA 1
ATOM 918 C C . LYS A 1 116 ? 9.976 -12.580 -6.177 1.00 97.69 116 LYS A C 1
ATOM 920 O O . LYS A 1 116 ? 9.458 -12.927 -7.237 1.00 97.69 116 LYS A O 1
ATOM 925 N N . LYS A 1 117 ? 9.682 -11.413 -5.601 1.00 98.06 117 LYS A N 1
ATOM 926 C CA . LYS A 1 117 ? 8.810 -10.402 -6.228 1.00 98.06 117 LYS A CA 1
ATOM 927 C C . LYS A 1 117 ? 9.443 -9.835 -7.500 1.00 98.06 117 LYS A C 1
ATOM 929 O O . LYS A 1 117 ? 8.763 -9.732 -8.521 1.00 98.06 117 LYS A O 1
ATOM 934 N N . LYS A 1 118 ? 10.745 -9.535 -7.472 1.00 98.00 118 LYS A N 1
ATOM 935 C CA . LYS A 1 118 ? 11.506 -9.086 -8.650 1.00 98.00 118 LYS A CA 1
ATOM 936 C C . LYS A 1 118 ? 11.530 -10.163 -9.748 1.00 98.00 118 LYS A C 1
ATOM 938 O O . LYS A 1 118 ? 11.253 -9.851 -10.904 1.00 98.00 118 LYS A O 1
ATOM 943 N N . GLU A 1 119 ? 11.722 -11.439 -9.396 1.00 97.94 119 GLU A N 1
ATOM 944 C CA . GLU A 1 119 ? 11.613 -12.574 -10.333 1.00 97.94 119 GLU A CA 1
ATOM 945 C C . GLU A 1 119 ? 10.215 -12.692 -10.970 1.00 97.94 119 GLU A C 1
ATOM 947 O O . GLU A 1 119 ? 10.099 -12.985 -12.163 1.00 97.94 119 GLU A O 1
ATOM 952 N N . VAL A 1 120 ? 9.140 -12.472 -10.201 1.00 98.12 120 VAL A N 1
ATOM 953 C CA . VAL A 1 120 ? 7.768 -12.449 -10.738 1.00 98.12 120 VAL A CA 1
ATOM 954 C C . VAL A 1 120 ? 7.629 -11.341 -11.778 1.00 98.12 120 VAL A C 1
ATOM 956 O O . VAL A 1 120 ? 7.157 -11.603 -12.883 1.00 98.12 120 VAL A O 1
ATOM 959 N N . LEU A 1 121 ? 8.079 -10.124 -11.466 1.00 98.38 121 LEU A N 1
ATOM 960 C CA . LEU A 1 121 ? 8.023 -9.000 -12.401 1.00 98.38 121 LEU A CA 1
ATOM 961 C C . LEU A 1 121 ? 8.846 -9.260 -13.666 1.00 98.38 121 LEU A C 1
ATOM 963 O O . LEU A 1 121 ? 8.353 -8.987 -14.758 1.00 98.38 121 LEU A O 1
ATOM 967 N N . GLN A 1 122 ? 10.038 -9.857 -13.554 1.00 98.00 122 GLN A N 1
ATOM 968 C CA . GLN A 1 122 ? 10.806 -10.272 -14.731 1.00 98.00 122 GLN A CA 1
ATOM 969 C C . GLN A 1 122 ? 9.993 -11.208 -15.626 1.00 98.00 122 GLN A C 1
ATOM 971 O O . GLN A 1 122 ? 9.840 -10.945 -16.817 1.00 98.00 122 GLN A O 1
ATOM 976 N N . LYS A 1 123 ? 9.406 -12.267 -15.058 1.00 97.75 123 LYS A N 1
ATOM 977 C CA . LYS A 1 123 ? 8.594 -13.230 -15.818 1.00 97.75 123 LYS A CA 1
ATOM 978 C C . LYS A 1 123 ? 7.371 -12.572 -16.451 1.00 97.75 123 LYS A C 1
ATOM 980 O O . LYS A 1 123 ? 7.068 -12.840 -17.610 1.00 97.75 123 LYS A O 1
ATOM 985 N N . VAL A 1 124 ? 6.680 -11.704 -15.717 1.00 98.00 124 VAL A N 1
ATOM 986 C CA . VAL A 1 124 ? 5.456 -11.044 -16.189 1.00 98.00 124 VAL A CA 1
ATOM 987 C C . VAL A 1 124 ? 5.745 -10.036 -17.297 1.00 98.00 124 VAL A C 1
ATOM 989 O O . VAL A 1 124 ? 4.931 -9.903 -18.210 1.00 98.00 124 VAL A O 1
ATOM 992 N N . PHE A 1 125 ? 6.873 -9.326 -17.243 1.00 98.50 125 PHE A N 1
ATOM 993 C CA . PHE A 1 125 ? 7.143 -8.214 -18.150 1.00 98.50 125 PHE A CA 1
ATOM 994 C C . PHE A 1 125 ? 8.162 -8.512 -19.251 1.00 98.50 125 PHE A C 1
ATOM 996 O O . PHE A 1 125 ? 8.207 -7.714 -20.172 1.00 98.50 125 PHE A O 1
ATOM 1003 N N . HIS A 1 126 ? 8.918 -9.619 -19.237 1.00 97.25 126 HIS A N 1
ATOM 1004 C CA . HIS A 1 126 ? 10.011 -9.866 -20.203 1.00 97.25 126 HIS A CA 1
ATOM 1005 C C . HIS A 1 126 ? 9.649 -9.651 -21.689 1.00 97.25 126 HIS A C 1
ATOM 1007 O O . HIS A 1 126 ? 10.487 -9.189 -22.457 1.00 97.25 126 HIS A O 1
ATOM 1013 N N . ASP A 1 127 ? 8.410 -9.953 -22.093 1.00 97.12 127 ASP A N 1
ATOM 1014 C CA . ASP A 1 127 ? 7.886 -9.820 -23.460 1.00 97.12 127 ASP A CA 1
ATOM 1015 C C . ASP A 1 127 ? 6.972 -8.591 -23.649 1.00 97.12 127 ASP A C 1
ATOM 1017 O O . ASP A 1 127 ? 6.240 -8.504 -24.634 1.00 97.12 127 ASP A O 1
ATOM 1021 N N . ALA A 1 128 ? 6.950 -7.645 -22.705 1.00 96.94 128 ALA A N 1
ATOM 1022 C CA . ALA A 1 128 ? 6.021 -6.515 -22.735 1.00 96.94 128 ALA A CA 1
ATOM 1023 C C . ALA A 1 128 ? 6.367 -5.461 -23.801 1.00 96.94 128 ALA A C 1
ATOM 1025 O O . ALA A 1 128 ? 5.483 -4.703 -24.184 1.00 96.94 128 ALA A O 1
ATOM 1026 N N . GLY A 1 129 ? 7.606 -5.416 -24.303 1.00 96.19 129 GLY A N 1
ATOM 1027 C CA . GLY A 1 129 ? 8.072 -4.391 -25.248 1.00 96.19 129 GLY A CA 1
ATOM 1028 C C . GLY A 1 129 ? 8.462 -3.077 -24.557 1.00 96.19 129 GLY A C 1
ATOM 1029 O O . GLY A 1 129 ? 8.797 -3.078 -23.373 1.00 96.19 129 GLY A O 1
ATOM 1030 N N . PHE A 1 130 ? 8.428 -1.950 -25.278 1.00 96.12 130 PHE A N 1
ATOM 1031 C CA . PHE A 1 130 ? 8.816 -0.630 -24.746 1.00 96.12 130 PHE A CA 1
ATOM 1032 C C . PHE A 1 130 ? 10.249 -0.641 -24.159 1.00 96.12 130 PHE A C 1
ATOM 1034 O O . PHE A 1 130 ? 11.136 -1.292 -24.706 1.00 96.12 130 PHE A O 1
ATOM 1041 N N . GLU A 1 131 ? 10.498 0.057 -23.053 1.00 95.88 131 GLU A N 1
ATOM 1042 C CA . GLU A 1 131 ? 11.797 0.110 -22.367 1.00 95.88 131 GLU A CA 1
ATOM 1043 C C . GLU A 1 131 ? 12.003 -1.033 -21.359 1.00 95.88 131 GLU A C 1
ATOM 1045 O O . GLU A 1 131 ? 12.895 -0.973 -20.514 1.00 95.88 131 GLU A O 1
ATOM 1050 N N . THR A 1 132 ? 11.203 -2.101 -21.445 1.00 96.88 132 THR A N 1
ATOM 1051 C CA . THR A 1 132 ? 11.258 -3.247 -20.524 1.00 96.88 132 THR A CA 1
ATOM 1052 C C . THR A 1 132 ? 12.672 -3.792 -20.290 1.00 96.88 132 THR A C 1
ATOM 1054 O O . THR A 1 132 ? 12.989 -4.027 -19.126 1.00 96.88 132 THR A O 1
ATOM 1057 N N . PRO A 1 133 ? 13.551 -3.978 -21.301 1.00 96.94 133 PRO A N 1
ATOM 1058 C CA . PRO A 1 133 ? 14.896 -4.503 -21.048 1.00 96.94 133 PRO A CA 1
ATOM 1059 C C . PRO A 1 133 ? 15.692 -3.660 -20.044 1.00 96.94 133 PRO A C 1
ATOM 1061 O O . PRO A 1 133 ? 16.273 -4.204 -19.109 1.00 96.94 133 PRO A O 1
ATOM 1064 N N . ARG A 1 134 ? 15.650 -2.328 -20.187 1.00 96.94 134 ARG A N 1
ATOM 1065 C CA . ARG A 1 134 ? 16.268 -1.383 -19.247 1.00 96.94 134 ARG A CA 1
ATOM 1066 C C . ARG A 1 134 ? 15.590 -1.459 -17.883 1.00 96.94 134 ARG A C 1
ATOM 1068 O O . ARG A 1 134 ? 16.260 -1.577 -16.867 1.00 96.94 134 ARG A O 1
ATOM 1075 N N . ILE A 1 135 ? 14.261 -1.423 -17.863 1.00 97.88 135 ILE A N 1
ATOM 1076 C CA . ILE A 1 135 ? 13.479 -1.433 -16.623 1.00 97.88 135 ILE A CA 1
ATOM 1077 C C . ILE A 1 135 ? 13.759 -2.691 -15.793 1.00 97.88 135 ILE A C 1
ATOM 1079 O O . ILE A 1 135 ? 13.967 -2.591 -14.589 1.00 97.88 135 ILE A O 1
ATOM 1083 N N . LEU A 1 136 ? 13.766 -3.868 -16.421 1.00 98.06 136 LEU A N 1
ATOM 1084 C CA . LEU A 1 136 ? 13.997 -5.142 -15.741 1.00 98.06 136 LEU A CA 1
ATOM 1085 C C . LEU A 1 136 ? 15.453 -5.332 -15.321 1.00 98.06 136 LEU A C 1
ATOM 1087 O O . LEU A 1 136 ? 15.696 -5.996 -14.315 1.00 98.06 136 LEU A O 1
ATOM 1091 N N . HIS A 1 137 ? 16.404 -4.754 -16.060 1.00 97.75 137 HIS A N 1
ATOM 1092 C CA . HIS A 1 137 ? 17.797 -4.701 -15.628 1.00 97.75 137 HIS A CA 1
ATOM 1093 C C . HIS A 1 137 ? 17.925 -3.897 -14.326 1.00 97.75 137 HIS A C 1
ATOM 1095 O O . HIS A 1 137 ? 18.402 -4.417 -13.322 1.00 97.75 137 HIS A O 1
ATOM 1101 N N . GLU A 1 138 ? 17.408 -2.668 -14.311 1.00 97.81 138 GLU A N 1
ATOM 1102 C CA . GLU A 1 138 ? 17.493 -1.777 -13.148 1.00 97.81 138 GLU A CA 1
ATOM 1103 C C . GLU A 1 138 ? 16.647 -2.251 -11.959 1.00 97.81 138 GLU A C 1
ATOM 1105 O O . GLU A 1 138 ? 17.031 -2.060 -10.807 1.00 97.81 138 GLU A O 1
ATOM 1110 N N . LEU A 1 139 ? 15.534 -2.947 -12.212 1.00 97.81 139 LEU A N 1
ATOM 1111 C CA . LEU A 1 139 ? 14.728 -3.594 -11.174 1.00 97.81 139 LEU A CA 1
ATOM 1112 C C . LEU A 1 139 ? 15.565 -4.531 -10.290 1.00 97.81 139 LEU A C 1
ATOM 1114 O O . LEU A 1 139 ? 15.300 -4.642 -9.096 1.00 97.81 139 LEU A O 1
ATOM 1118 N N . MET A 1 140 ? 16.565 -5.208 -10.857 1.00 95.50 140 MET A N 1
ATOM 1119 C CA . MET A 1 140 ? 17.428 -6.105 -10.085 1.00 95.50 140 MET A CA 1
ATOM 1120 C C . MET A 1 140 ? 18.491 -5.366 -9.276 1.00 95.50 140 MET A C 1
ATOM 1122 O O . MET A 1 140 ? 18.949 -5.897 -8.270 1.00 95.50 140 MET A O 1
ATOM 1126 N N . ASN A 1 141 ? 18.847 -4.149 -9.687 1.00 94.75 141 ASN A N 1
ATOM 1127 C CA . ASN A 1 141 ? 19.919 -3.360 -9.083 1.00 94.75 141 ASN A CA 1
ATOM 1128 C C . ASN A 1 141 ? 19.406 -2.311 -8.083 1.00 94.75 141 ASN A C 1
ATOM 1130 O O . ASN A 1 141 ? 20.196 -1.716 -7.353 1.00 94.75 141 ASN A O 1
ATOM 1134 N N . THR A 1 142 ? 18.096 -2.053 -8.054 1.00 93.19 142 THR A N 1
ATOM 1135 C CA . THR A 1 142 ? 17.501 -1.043 -7.177 1.00 93.19 142 THR A CA 1
ATOM 1136 C C . THR A 1 142 ? 17.317 -1.547 -5.745 1.00 93.19 142 THR A C 1
ATOM 1138 O O . THR A 1 142 ? 16.855 -2.670 -5.515 1.00 93.19 142 THR A O 1
ATOM 1141 N N . ASN A 1 143 ? 17.623 -0.669 -4.788 1.00 90.12 143 ASN A N 1
ATOM 1142 C CA . ASN A 1 143 ? 17.384 -0.872 -3.355 1.00 90.12 143 ASN A CA 1
ATOM 1143 C C . ASN A 1 143 ? 16.066 -0.229 -2.887 1.00 90.12 143 ASN A C 1
ATOM 1145 O O . ASN A 1 143 ? 15.631 -0.446 -1.760 1.00 90.12 143 ASN A O 1
ATOM 1149 N N . GLU A 1 144 ? 15.433 0.580 -3.740 1.00 91.25 144 GLU A N 1
ATOM 1150 C CA . GLU A 1 144 ? 14.152 1.224 -3.465 1.00 91.25 144 GLU A CA 1
ATOM 1151 C C . GLU A 1 144 ? 13.058 0.477 -4.219 1.00 91.25 144 GLU A C 1
ATOM 1153 O O . GLU A 1 144 ? 12.670 0.858 -5.323 1.00 91.25 144 GLU A O 1
ATOM 1158 N N . PHE A 1 145 ? 12.584 -0.620 -3.635 1.00 96.62 145 PHE A N 1
ATOM 1159 C CA . PHE A 1 145 ? 11.565 -1.463 -4.242 1.00 96.62 145 PHE A CA 1
ATOM 1160 C C . PHE A 1 145 ? 10.339 -1.584 -3.344 1.00 96.62 145 PHE A C 1
ATOM 1162 O O . PHE A 1 145 ? 10.424 -1.900 -2.159 1.00 96.62 145 PHE A O 1
ATOM 1169 N 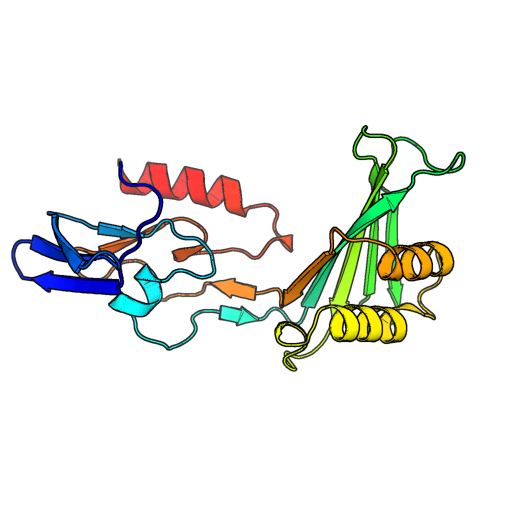N . TYR A 1 146 ? 9.171 -1.367 -3.934 1.00 95.44 146 TYR A N 1
ATOM 1170 C CA . TYR A 1 146 ? 7.889 -1.576 -3.285 1.00 95.44 146 TYR A CA 1
ATOM 1171 C C . TYR A 1 146 ? 6.983 -2.401 -4.190 1.00 95.44 146 TYR A C 1
ATOM 1173 O O . TYR A 1 146 ? 6.938 -2.175 -5.397 1.00 95.44 146 TYR A O 1
ATOM 1181 N N . PHE A 1 147 ? 6.249 -3.346 -3.606 1.00 95.31 147 PHE A N 1
ATOM 1182 C CA . PHE A 1 147 ? 5.333 -4.234 -4.316 1.00 95.31 147 PHE A CA 1
ATOM 1183 C C . PHE A 1 147 ? 4.138 -4.565 -3.431 1.00 95.31 147 PHE A C 1
ATOM 1185 O O . PHE A 1 147 ? 4.320 -5.002 -2.292 1.00 95.31 147 PHE A O 1
ATOM 1192 N N . GLU A 1 148 ? 2.929 -4.438 -3.969 1.00 91.69 148 GLU A N 1
ATOM 1193 C CA . GLU A 1 148 ? 1.702 -4.718 -3.228 1.00 91.69 148 GLU A CA 1
ATOM 1194 C C . GLU A 1 148 ? 0.582 -5.289 -4.110 1.00 91.69 148 GLU A C 1
ATOM 1196 O O . GLU A 1 148 ? 0.538 -5.107 -5.332 1.00 91.69 148 GLU A O 1
ATOM 1201 N N . ALA A 1 149 ? -0.351 -5.975 -3.450 1.00 92.25 149 ALA A N 1
ATOM 1202 C CA . ALA A 1 149 ? -1.647 -6.336 -4.001 1.00 92.25 149 ALA A CA 1
ATOM 1203 C C . ALA A 1 149 ? -2.605 -5.147 -3.846 1.00 92.25 149 ALA A C 1
ATOM 1205 O O . ALA A 1 149 ? -2.890 -4.718 -2.729 1.00 92.25 149 ALA A O 1
ATOM 1206 N N . ILE A 1 150 ? -3.143 -4.638 -4.952 1.00 91.00 150 ILE A N 1
ATOM 1207 C CA . ILE A 1 150 ? -4.073 -3.512 -4.918 1.00 91.00 150 ILE A CA 1
ATOM 1208 C C . ILE A 1 150 ? -5.448 -3.971 -4.443 1.00 91.00 150 ILE A C 1
ATOM 1210 O O . ILE A 1 150 ? -6.078 -4.843 -5.046 1.00 91.00 150 ILE A O 1
ATOM 1214 N N . GLY A 1 151 ? -5.966 -3.313 -3.413 1.00 89.75 151 GLY A N 1
ATOM 1215 C CA . GLY A 1 151 ? -7.332 -3.514 -2.952 1.00 89.75 151 GLY A CA 1
ATOM 1216 C C . GLY A 1 151 ? -7.917 -2.278 -2.288 1.00 89.75 151 GLY A C 1
ATOM 1217 O O . GLY A 1 151 ? -7.249 -1.261 -2.111 1.00 89.75 151 GLY A O 1
ATOM 1218 N N . GLN A 1 152 ? -9.196 -2.389 -1.955 1.00 92.25 152 GLN A N 1
ATOM 1219 C CA . GLN A 1 152 ? -9.967 -1.367 -1.257 1.00 92.25 152 GLN A CA 1
ATOM 1220 C C . GLN A 1 152 ? -10.336 -1.857 0.132 1.00 92.25 152 GLN A C 1
ATOM 1222 O O . GLN A 1 152 ? -10.603 -3.042 0.308 1.00 92.25 152 GLN A O 1
ATOM 1227 N N . VAL A 1 153 ? -10.461 -0.949 1.093 1.00 91.62 153 VAL A N 1
ATOM 1228 C CA . VAL A 1 153 ? -11.107 -1.283 2.366 1.00 91.62 153 VAL A CA 1
ATOM 1229 C C . VAL A 1 153 ? -12.606 -1.062 2.202 1.00 91.62 153 VAL A C 1
ATOM 1231 O O . VAL A 1 153 ? -13.044 0.055 1.934 1.00 91.62 153 VAL A O 1
ATOM 1234 N N . LYS A 1 154 ? -13.390 -2.135 2.340 1.00 91.81 154 LYS A N 1
ATOM 1235 C CA . LYS A 1 154 ? -14.855 -2.091 2.338 1.00 91.81 154 LYS A CA 1
ATOM 1236 C C . LYS A 1 154 ? -15.388 -2.611 3.665 1.00 91.81 154 LYS A C 1
ATOM 1238 O O . LYS A 1 154 ? -15.125 -3.749 4.046 1.00 91.81 154 LYS A O 1
ATOM 1243 N N . MET A 1 155 ? -16.134 -1.761 4.358 1.00 92.25 155 MET A N 1
ATOM 1244 C CA . MET A 1 155 ? -16.755 -2.058 5.644 1.00 92.25 155 MET A CA 1
ATOM 1245 C C . MET A 1 155 ? -18.183 -1.525 5.638 1.00 92.25 155 MET A C 1
ATOM 1247 O O . MET A 1 155 ? -18.424 -0.448 5.099 1.00 92.25 155 MET A O 1
ATOM 1251 N N . ASP A 1 156 ? -19.101 -2.256 6.266 1.00 90.31 156 ASP A N 1
ATOM 1252 C CA . ASP A 1 156 ? -20.499 -1.824 6.403 1.00 90.31 156 ASP A CA 1
ATOM 1253 C C . ASP A 1 156 ? -20.635 -0.652 7.390 1.00 90.31 156 ASP A C 1
ATOM 1255 O O . ASP A 1 156 ? -21.513 0.199 7.253 1.00 90.31 156 ASP A O 1
ATOM 1259 N N . HIS A 1 157 ? -19.727 -0.585 8.369 1.00 92.38 157 HIS A N 1
ATOM 1260 C CA . HIS A 1 157 ? -19.657 0.466 9.380 1.00 92.38 157 HIS A CA 1
ATOM 1261 C C . HIS A 1 157 ? -18.200 0.860 9.644 1.00 92.38 157 HIS A C 1
ATOM 1263 O O . HIS A 1 157 ? -17.322 -0.001 9.698 1.00 92.38 157 HIS A O 1
ATOM 1269 N N . TRP A 1 158 ? -17.948 2.155 9.856 1.00 95.19 158 TRP A N 1
ATOM 1270 C CA . TRP A 1 158 ? -16.620 2.695 10.201 1.00 95.19 158 TRP A CA 1
ATOM 1271 C C . TRP A 1 158 ? -16.457 3.014 11.687 1.00 95.19 158 TRP A C 1
ATOM 1273 O O . TRP A 1 158 ? -15.413 3.508 12.105 1.00 95.19 158 TRP A O 1
ATOM 1283 N N . SER A 1 159 ? -17.472 2.720 12.495 1.00 94.88 159 SER A N 1
ATOM 1284 C CA . SER A 1 159 ? -17.444 2.890 13.941 1.00 94.88 159 SER A CA 1
ATOM 1285 C C . SER A 1 159 ? -18.116 1.720 14.648 1.00 94.88 159 SER A C 1
ATOM 1287 O O . SER A 1 159 ? -18.959 1.017 14.086 1.00 94.88 159 SER A O 1
ATOM 1289 N N . LYS A 1 160 ? -17.702 1.497 15.892 1.00 93.88 160 LYS A N 1
ATOM 1290 C CA . LYS A 1 160 ? -18.307 0.549 16.822 1.00 93.88 160 LYS A CA 1
ATOM 1291 C C . LYS A 1 160 ? -18.159 1.128 18.222 1.00 93.88 160 LYS A C 1
ATOM 1293 O O . LYS A 1 160 ? -17.039 1.318 18.689 1.00 93.88 160 LYS A O 1
ATOM 1298 N N . GLY A 1 161 ? -19.298 1.441 18.838 1.00 94.12 161 GLY A N 1
ATOM 1299 C CA . GLY A 1 161 ? -19.351 2.155 20.111 1.00 94.12 161 GLY A CA 1
ATOM 1300 C C . GLY A 1 161 ? -18.534 3.448 20.069 1.00 94.12 161 GLY A C 1
A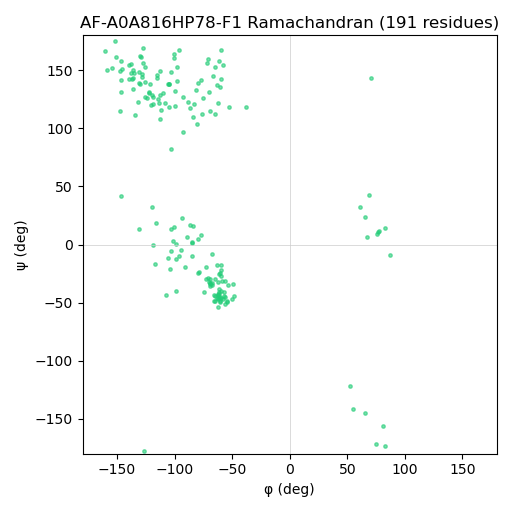TOM 1301 O O . GLY A 1 161 ? -18.792 4.301 19.221 1.00 94.12 161 GLY A O 1
ATOM 1302 N N . ARG A 1 162 ? -17.550 3.589 20.960 1.00 95.75 162 ARG A N 1
ATOM 1303 C CA . ARG A 1 162 ? -16.722 4.804 21.110 1.00 95.75 162 ARG A CA 1
ATOM 1304 C C . ARG A 1 162 ? -15.469 4.827 20.229 1.00 95.75 162 ARG A C 1
ATOM 1306 O O . ARG A 1 162 ? -14.640 5.733 20.349 1.00 95.75 162 ARG A O 1
ATOM 1313 N N . VAL A 1 163 ? -15.316 3.847 19.338 1.00 96.38 163 VAL A N 1
ATOM 1314 C CA . VAL A 1 163 ? -14.174 3.760 18.422 1.00 96.38 163 VAL A CA 1
ATOM 1315 C C . VAL A 1 163 ? -14.624 3.975 16.983 1.00 96.38 163 VAL A C 1
ATOM 1317 O O . VAL A 1 163 ? -15.537 3.302 16.502 1.00 96.38 163 VAL A O 1
ATOM 1320 N N . ALA A 1 164 ? -13.962 4.890 16.276 1.00 96.62 164 ALA A N 1
ATOM 1321 C CA . ALA A 1 164 ? -14.200 5.163 14.860 1.00 96.62 164 ALA A CA 1
ATOM 1322 C C . ALA A 1 164 ? -12.900 5.096 14.051 1.00 96.62 164 ALA A C 1
ATOM 1324 O O . ALA A 1 164 ? -11.805 5.248 14.588 1.00 96.62 164 ALA A O 1
ATOM 1325 N N . LEU A 1 165 ? -13.014 4.848 12.750 1.00 96.50 165 LEU A N 1
ATOM 1326 C CA . LEU A 1 165 ? -11.903 4.775 11.806 1.00 96.50 165 LEU A CA 1
ATOM 1327 C C . LEU A 1 165 ? -12.017 5.907 10.779 1.00 96.50 165 LEU A C 1
ATOM 1329 O O . LEU A 1 165 ? -13.118 6.255 10.355 1.00 96.50 165 LEU A O 1
ATOM 1333 N N . VAL A 1 166 ? -10.880 6.442 10.335 1.00 96.19 166 VAL A N 1
ATOM 1334 C CA . VAL A 1 166 ? -10.809 7.497 9.313 1.00 96.19 166 VAL A CA 1
ATOM 1335 C C . VAL A 1 166 ? -9.674 7.224 8.322 1.00 96.19 166 VAL A C 1
ATOM 1337 O O . VAL A 1 166 ? -8.704 6.523 8.621 1.00 96.19 166 VAL A O 1
ATOM 1340 N N . GLY A 1 167 ? -9.796 7.770 7.113 1.00 94.38 167 GLY A N 1
ATOM 1341 C CA . GLY A 1 167 ? -8.826 7.587 6.035 1.00 94.38 167 GLY A CA 1
ATOM 1342 C C . GLY A 1 167 ? -8.750 6.136 5.555 1.00 94.38 167 GLY A C 1
ATOM 1343 O O . GLY A 1 167 ? -9.740 5.401 5.557 1.00 94.38 167 GLY A O 1
ATOM 1344 N N . ASP A 1 168 ? -7.552 5.700 5.170 1.00 94.19 168 ASP A N 1
ATOM 1345 C CA . ASP A 1 168 ? -7.333 4.353 4.631 1.00 94.19 168 ASP A CA 1
ATOM 1346 C C . ASP A 1 168 ? -7.637 3.226 5.633 1.00 94.19 168 ASP A C 1
ATOM 1348 O O . ASP A 1 168 ? -7.852 2.083 5.225 1.00 94.19 168 ASP A O 1
ATOM 1352 N N . ALA A 1 169 ? -7.710 3.529 6.934 1.00 93.44 169 ALA A N 1
ATOM 1353 C CA . ALA A 1 169 ? -8.165 2.569 7.934 1.00 93.44 169 ALA A CA 1
ATOM 1354 C C . ALA A 1 169 ? -9.640 2.173 7.732 1.00 93.44 169 ALA A C 1
ATOM 1356 O O . ALA A 1 169 ? -9.999 1.034 8.032 1.00 93.44 169 ALA A O 1
ATOM 1357 N N . ALA A 1 170 ? -10.465 3.074 7.190 1.00 91.88 170 ALA A N 1
ATOM 1358 C CA . ALA A 1 170 ? -11.909 2.912 7.029 1.00 91.88 170 ALA A CA 1
ATOM 1359 C C . ALA A 1 170 ? -12.351 2.686 5.574 1.00 91.88 170 ALA A C 1
ATOM 1361 O O . ALA A 1 170 ? -13.202 1.838 5.310 1.00 91.88 170 ALA A O 1
ATOM 1362 N N . TYR A 1 171 ? -11.793 3.452 4.632 1.00 91.56 171 TYR A N 1
ATOM 1363 C CA . TYR A 1 171 ? -12.327 3.565 3.269 1.00 91.56 171 TYR A CA 1
ATOM 1364 C C . TYR A 1 171 ? -11.231 3.768 2.212 1.00 91.56 171 TYR A C 1
ATOM 1366 O O . TYR A 1 171 ? -11.389 4.556 1.280 1.00 91.56 171 TYR A O 1
ATOM 1374 N N . CYS A 1 172 ? -10.110 3.046 2.337 1.00 91.81 172 CYS A N 1
ATOM 1375 C CA . CYS A 1 172 ? -9.035 3.091 1.343 1.00 91.81 172 CYS A CA 1
ATOM 1376 C C . CYS A 1 172 ? -9.587 2.811 -0.071 1.00 91.81 172 CYS A C 1
ATOM 1378 O O . CYS A 1 172 ? -10.100 1.711 -0.313 1.00 91.81 172 CYS A O 1
ATOM 1380 N N . PRO A 1 173 ? -9.480 3.762 -1.019 1.00 88.12 173 PRO A N 1
ATOM 1381 C CA . PRO A 1 173 ? -10.118 3.650 -2.329 1.00 88.12 173 PRO A CA 1
ATOM 1382 C C . PRO A 1 173 ? -9.288 2.863 -3.352 1.00 88.12 173 PRO A C 1
ATOM 1384 O O . PRO A 1 173 ? -9.736 2.719 -4.490 1.00 88.12 173 PRO A O 1
ATOM 1387 N N . ALA A 1 174 ? -8.129 2.327 -2.950 1.00 87.38 174 ALA A N 1
ATOM 1388 C CA . ALA A 1 174 ? -7.016 1.883 -3.792 1.00 87.38 174 ALA A CA 1
ATOM 1389 C C . ALA A 1 174 ? -6.247 3.047 -4.461 1.00 87.38 174 ALA A C 1
ATOM 1391 O O . ALA A 1 174 ? -6.862 4.025 -4.909 1.00 87.38 174 ALA A O 1
ATOM 1392 N N . PRO A 1 175 ? -4.909 2.940 -4.605 1.00 79.94 175 PRO A N 1
ATOM 1393 C CA . PRO A 1 175 ? -4.064 4.013 -5.142 1.00 79.94 175 PRO A CA 1
ATOM 1394 C C . PRO A 1 175 ? -4.408 4.393 -6.585 1.00 79.94 175 PRO A C 1
ATOM 1396 O O . PRO A 1 175 ? -4.211 5.540 -6.976 1.00 79.94 175 PRO A O 1
ATOM 1399 N N . ILE A 1 176 ? -4.995 3.475 -7.360 1.00 78.62 176 ILE A N 1
ATOM 1400 C CA . ILE A 1 176 ? -5.406 3.722 -8.751 1.00 78.62 176 ILE A CA 1
ATOM 1401 C C . ILE A 1 176 ? -6.427 4.860 -8.896 1.00 78.62 176 ILE A C 1
ATOM 1403 O O . ILE A 1 176 ? -6.543 5.449 -9.965 1.00 78.62 176 ILE A O 1
ATOM 1407 N N . THR A 1 177 ? -7.160 5.185 -7.830 1.00 79.94 177 THR A N 1
ATOM 1408 C CA . THR A 1 177 ? -8.131 6.287 -7.845 1.00 79.94 177 THR A CA 1
ATOM 1409 C C . THR A 1 177 ? -7.479 7.657 -7.680 1.00 79.94 177 THR A C 1
ATOM 1411 O O . THR A 1 177 ? -8.074 8.653 -8.071 1.00 79.94 177 THR A O 1
ATOM 1414 N N . GLY A 1 178 ? -6.294 7.732 -7.061 1.00 81.12 178 GLY A N 1
ATOM 1415 C CA . GLY A 1 178 ? -5.676 8.996 -6.649 1.00 81.12 178 GLY A CA 1
ATOM 1416 C C . GLY A 1 178 ? -6.416 9.743 -5.526 1.00 81.12 178 GLY A C 1
ATOM 1417 O O . GLY A 1 178 ? -6.024 10.854 -5.186 1.00 81.12 178 GLY A O 1
ATOM 1418 N N . MET A 1 179 ? -7.461 9.157 -4.926 1.00 86.06 179 MET A N 1
ATOM 1419 C CA . MET A 1 179 ? -8.380 9.868 -4.021 1.00 86.06 179 MET A CA 1
ATOM 1420 C C . MET A 1 179 ? -8.096 9.681 -2.524 1.00 86.06 179 MET A C 1
ATOM 1422 O O . MET A 1 179 ? -8.817 10.247 -1.704 1.00 86.06 179 MET A O 1
ATOM 1426 N N . GLY A 1 180 ? -7.069 8.915 -2.139 1.00 83.56 180 GLY A N 1
ATOM 1427 C CA . GLY A 1 180 ? -6.792 8.594 -0.728 1.00 83.56 180 GLY A CA 1
ATOM 1428 C C . GLY A 1 180 ? -6.658 9.838 0.162 1.00 83.56 180 GLY A C 1
ATOM 1429 O O . GLY A 1 180 ? -7.340 9.957 1.179 1.00 83.56 180 GLY A O 1
ATOM 1430 N N . THR A 1 181 ? -5.859 10.823 -0.264 1.00 86.94 181 THR A N 1
ATOM 1431 C CA . THR A 1 181 ? -5.673 12.086 0.473 1.00 86.94 181 THR A CA 1
ATOM 1432 C C . THR A 1 181 ? -6.955 12.911 0.546 1.00 86.94 181 THR A C 1
ATOM 1434 O O . THR A 1 181 ? -7.301 13.412 1.614 1.00 86.94 181 THR A O 1
ATOM 1437 N N . SER A 1 182 ? -7.689 13.032 -0.562 1.00 90.19 182 SER A N 1
ATOM 1438 C CA . SER A 1 182 ? -8.951 13.775 -0.596 1.00 90.19 182 SER A CA 1
ATOM 1439 C C . SER A 1 182 ? -9.977 13.177 0.368 1.00 90.19 182 SER A C 1
ATOM 1441 O O . SER A 1 182 ? -10.589 13.912 1.138 1.00 90.19 182 SER A O 1
ATOM 1443 N N . LEU A 1 183 ? -10.124 11.848 0.386 1.00 89.50 183 LEU A N 1
ATOM 1444 C CA . LEU A 1 183 ? -11.036 11.158 1.302 1.00 89.50 183 LEU A CA 1
ATOM 1445 C C . LEU A 1 183 ? -10.591 11.259 2.766 1.00 89.50 183 LEU A C 1
ATOM 1447 O O . LEU A 1 183 ? -11.437 11.345 3.657 1.00 89.50 183 LEU A O 1
ATOM 1451 N N . ALA A 1 184 ? -9.285 11.263 3.039 1.00 89.31 184 ALA A N 1
ATOM 1452 C CA . ALA A 1 184 ? -8.773 11.482 4.389 1.00 89.31 184 ALA A CA 1
ATOM 1453 C C . ALA A 1 184 ? -9.145 12.881 4.909 1.00 89.31 184 ALA A C 1
ATOM 1455 O O . ALA A 1 184 ? -9.660 12.996 6.019 1.00 89.31 184 ALA A O 1
ATOM 1456 N N . LEU A 1 185 ? -8.957 13.924 4.091 1.00 91.19 185 LEU A N 1
ATOM 1457 C CA . LEU A 1 185 ? -9.304 15.303 4.453 1.00 91.19 185 LEU A CA 1
ATOM 1458 C C . LEU A 1 185 ? -10.814 15.492 4.633 1.00 91.19 185 LEU A C 1
ATOM 1460 O O . LEU A 1 185 ? -11.248 16.034 5.647 1.00 91.19 185 LEU A O 1
ATOM 1464 N N . ILE A 1 186 ? -11.613 15.013 3.676 1.00 91.88 186 ILE A N 1
ATOM 1465 C CA . ILE A 1 186 ? -13.076 15.126 3.730 1.00 91.88 186 ILE A CA 1
ATOM 1466 C C . ILE A 1 186 ? -13.630 14.373 4.941 1.00 91.88 186 ILE A C 1
ATOM 1468 O O . ILE A 1 186 ? -14.451 14.915 5.676 1.00 91.88 186 ILE A O 1
ATOM 1472 N N . GLY A 1 187 ? -13.183 13.138 5.178 1.00 89.56 187 GLY A N 1
ATOM 1473 C CA . GLY A 1 187 ? -13.695 12.350 6.296 1.00 89.56 187 GLY A CA 1
ATOM 1474 C C . GLY A 1 187 ? -13.267 12.883 7.660 1.00 89.56 187 GLY A C 1
ATOM 1475 O O . GLY A 1 187 ? -14.069 12.839 8.587 1.00 89.56 187 GLY A O 1
ATOM 1476 N N . ALA A 1 188 ? -12.062 13.452 7.782 1.00 91.06 188 ALA A N 1
ATOM 1477 C CA . ALA A 1 188 ? -11.662 14.157 8.997 1.00 91.06 188 ALA A CA 1
ATOM 1478 C C . ALA A 1 188 ? -12.575 15.362 9.271 1.00 91.06 188 ALA A C 1
ATOM 1480 O O . ALA A 1 188 ? -13.064 15.499 10.386 1.00 91.06 188 ALA A O 1
ATOM 1481 N N . TYR A 1 189 ? -12.857 16.177 8.248 1.00 92.69 189 TYR A N 1
ATOM 1482 C CA . TYR A 1 189 ? -13.741 17.339 8.368 1.00 92.69 189 TYR A CA 1
ATOM 1483 C C . TYR A 1 189 ? -15.166 16.950 8.791 1.00 92.69 189 TYR A C 1
ATOM 1485 O O . TYR A 1 189 ? -15.691 17.486 9.761 1.00 92.69 189 TYR A O 1
ATOM 1493 N N . ILE A 1 190 ? -15.766 15.963 8.117 1.00 92.69 190 ILE A N 1
ATOM 1494 C CA . ILE A 1 190 ? -17.122 15.484 8.434 1.00 92.69 190 ILE A CA 1
ATOM 1495 C C . ILE A 1 190 ? -17.203 14.924 9.860 1.00 92.69 190 ILE A C 1
ATOM 1497 O O . ILE A 1 190 ? -18.210 15.112 10.535 1.00 92.69 190 ILE A O 1
ATOM 1501 N N . LEU A 1 191 ? -16.159 14.228 10.318 1.00 89.06 191 LEU A N 1
ATOM 1502 C CA . LEU A 1 191 ? -16.132 13.635 11.653 1.00 89.06 191 LEU A CA 1
ATOM 1503 C C . LEU A 1 191 ? -16.090 14.694 12.764 1.00 89.06 191 LEU A C 1
ATOM 1505 O O . LEU A 1 191 ? -16.630 14.454 13.842 1.00 89.06 191 LEU A O 1
ATOM 1509 N N . THR A 1 192 ? -15.442 15.837 12.523 1.00 87.25 192 THR A N 1
ATOM 1510 C CA . THR A 1 192 ? -15.274 16.891 13.535 1.00 87.25 192 THR A CA 1
ATOM 1511 C C . THR A 1 192 ? -16.384 17.943 13.543 1.00 87.25 192 THR A C 1
ATOM 1513 O O . THR A 1 192 ? -16.547 18.591 14.576 1.00 87.25 192 THR A O 1
ATOM 1516 N N . GLY A 1 193 ? -17.156 18.071 12.454 1.00 73.19 193 GLY A N 1
ATOM 1517 C CA . GLY A 1 193 ? -18.223 19.072 12.302 1.00 73.19 193 GLY A CA 1
ATOM 1518 C C . GLY A 1 193 ? -17.742 20.381 11.692 1.00 73.19 193 GLY A C 1
ATOM 1519 O O . GLY A 1 193 ? -16.815 20.996 12.262 1.00 73.19 193 GLY A O 1
#